Protein AF-A0A7S4B0Y3-F1 (afdb_monomer_lite)

Secondary structure (DSSP, 8-state):
---TTTTTTSTHHHHTT-HHHHHHHHTTSEEEEEESB--SSS----EEEEHHHHHHHHHTT--EEEEEEPPGGGGGG----GGGG----HHHHHHHHH----SS--SSTTTTSPPTTSPP----EEEE-SS--BPPPEE-SS-------SS--------HHHHTTTS-BSS--EEEEETTEEEESS-EEB-S-TTS--TTTTGGGTT--

Sequence (209 aa):
LILRGAATSMAASHAWNDAEYVNRSFGHMVVRVEPAREDRRARHDVLQMELSEFLWRSANGEELYVVSTVPHLMTADLQVPPFLLCGRSNKVEKRAGGARATSGSKTDELASAPPRWATPIDELGLWISQTPTSSQIHYDQTNILNCLLVGDKQWVFIDTRSEHDKLPWAEGRIRGVSANTPLYSGSDFVDLDPLAIDVTAHARLRGLK

Organism: Chrysotila carterae (NCBI:txid13221)

Radius of gyration: 20.64 Å; chains: 1; bounding box: 53×42×47 Å

pLDDT: mean 83.0, std 16.21, range [38.38, 97.88]

Foldseek 3Di:
DDDPPQWVPFQLLPQVVDPVSCCVQFQQPKFWKDFLEDDPVDDDDTDIDGNVVQSVVQVVPGRMKTKGFDPPSNCNRGDDRVVQQFDFDCVVVVVVVPDPDDPDDPPPVVVPDDPRGGHDDPTHIDIDHPDRGDDFAKDFPDDDDDDDRDDDDDDDDAQCLPQVVLAPWPVCQFPHADPSRTRGPGMTGGRDDPVDDPCVVSVSCPPRD

Structure (mmCIF, N/CA/C/O backbone):
data_AF-A0A7S4B0Y3-F1
#
_entry.id   AF-A0A7S4B0Y3-F1
#
loop_
_atom_site.group_PDB
_atom_site.id
_atom_site.type_symbol
_atom_site.label_atom_id
_atom_site.label_alt_id
_atom_site.label_comp_id
_atom_site.label_asym_id
_atom_site.label_entity_id
_atom_site.label_seq_id
_atom_site.pdbx_PDB_ins_code
_atom_site.Cartn_x
_atom_site.Cartn_y
_atom_site.Cartn_z
_atom_site.occupancy
_atom_site.B_iso_or_equiv
_atom_site.auth_seq_id
_atom_site.auth_comp_id
_atom_site.auth_asym_id
_atom_site.auth_atom_id
_atom_site.pdbx_PDB_model_num
ATOM 1 N N . LEU A 1 1 ? -1.116 -12.570 -9.251 1.00 87.31 1 LEU A N 1
ATOM 2 C CA . LEU A 1 1 ? -1.968 -13.623 -8.643 1.00 87.31 1 LEU A CA 1
ATOM 3 C C . LEU A 1 1 ? -2.917 -12.947 -7.663 1.00 87.31 1 LEU A C 1
ATOM 5 O O . LEU A 1 1 ? -2.460 -12.063 -6.957 1.00 87.31 1 LEU A O 1
ATOM 9 N N . ILE A 1 2 ? -4.195 -13.335 -7.622 1.00 92.25 2 ILE A N 1
ATOM 10 C CA . ILE A 1 2 ? -5.161 -12.847 -6.623 1.00 92.25 2 ILE A CA 1
ATOM 11 C C . ILE A 1 2 ? -5.714 -14.059 -5.877 1.00 92.25 2 ILE A C 1
ATOM 13 O O . ILE A 1 2 ? -6.234 -14.981 -6.504 1.00 92.25 2 ILE A O 1
ATOM 17 N N . LEU A 1 3 ? -5.603 -14.048 -4.549 1.00 92.25 3 LEU A N 1
ATOM 18 C CA . LEU A 1 3 ? -6.116 -15.102 -3.677 1.00 92.25 3 LEU A CA 1
ATOM 19 C C . LEU A 1 3 ? -7.427 -14.632 -3.045 1.00 92.25 3 LEU A C 1
ATOM 21 O O . LEU A 1 3 ? -7.431 -13.753 -2.187 1.00 92.25 3 LEU A O 1
ATOM 25 N N . ARG A 1 4 ? -8.553 -15.199 -3.483 1.00 92.12 4 ARG A N 1
ATOM 26 C CA . ARG A 1 4 ? -9.878 -14.853 -2.947 1.00 92.12 4 ARG A CA 1
ATOM 27 C C . ARG A 1 4 ? -10.164 -15.686 -1.698 1.00 92.12 4 ARG A C 1
ATOM 29 O O . ARG A 1 4 ? -9.924 -16.887 -1.704 1.00 92.12 4 ARG A O 1
ATOM 36 N N . GLY A 1 5 ? -10.664 -15.050 -0.639 1.00 90.56 5 GLY A N 1
ATOM 37 C CA . GLY A 1 5 ? -11.015 -15.729 0.615 1.00 90.56 5 GLY A CA 1
ATOM 38 C C . GLY A 1 5 ? -9.831 -16.086 1.526 1.00 90.56 5 GLY A C 1
ATOM 39 O O . GLY A 1 5 ? -10.031 -16.688 2.570 1.00 90.56 5 GLY A O 1
ATOM 40 N N . ALA A 1 6 ? -8.595 -15.718 1.176 1.00 90.81 6 ALA A N 1
ATOM 41 C CA . ALA A 1 6 ? -7.412 -16.129 1.943 1.00 90.81 6 ALA A CA 1
ATOM 42 C C . ALA A 1 6 ? -7.274 -15.445 3.318 1.00 90.81 6 ALA A C 1
ATOM 44 O O . ALA A 1 6 ? -6.570 -15.963 4.180 1.00 90.81 6 ALA A O 1
ATOM 45 N N . ALA A 1 7 ? -7.924 -14.295 3.518 1.00 91.62 7 ALA A N 1
ATOM 46 C CA . ALA A 1 7 ? -7.872 -13.527 4.764 1.00 91.62 7 ALA A CA 1
ATOM 47 C C . ALA A 1 7 ? -9.177 -13.578 5.576 1.00 91.62 7 ALA A C 1
ATOM 49 O O . ALA A 1 7 ? -9.235 -13.008 6.658 1.00 91.62 7 ALA A O 1
ATOM 50 N N . THR A 1 8 ? -10.219 -14.270 5.098 1.00 91.31 8 THR A N 1
ATOM 51 C CA . THR A 1 8 ? -11.556 -14.235 5.726 1.00 91.31 8 THR A CA 1
ATOM 52 C C . THR A 1 8 ? -11.615 -14.922 7.088 1.00 91.31 8 THR A C 1
ATOM 54 O O . THR A 1 8 ? -12.591 -14.752 7.812 1.00 91.31 8 THR A O 1
ATOM 57 N N . SER A 1 9 ? -10.604 -15.722 7.442 1.00 91.75 9 SER A N 1
ATOM 58 C CA . SER A 1 9 ? -10.468 -16.325 8.773 1.00 91.75 9 SER A CA 1
ATOM 59 C C . SER A 1 9 ? -9.830 -15.390 9.803 1.00 91.75 9 SER A C 1
ATOM 61 O O . SER A 1 9 ? -9.835 -15.719 10.988 1.00 91.75 9 SER A O 1
ATOM 63 N N . MET A 1 10 ? -9.256 -14.258 9.380 1.00 94.50 10 MET A N 1
ATOM 64 C CA . MET A 1 10 ? -8.629 -13.286 10.278 1.00 94.50 10 MET A CA 1
ATOM 65 C C . MET A 1 10 ? -9.707 -12.466 10.982 1.00 94.50 10 MET A C 1
ATOM 67 O O . MET A 1 10 ? -10.617 -11.960 10.319 1.00 94.50 10 MET A O 1
ATOM 71 N N . ALA A 1 11 ? -9.583 -12.269 12.298 1.00 95.56 11 ALA A N 1
ATOM 72 C CA . ALA A 1 11 ? -10.495 -11.398 13.043 1.00 95.56 11 ALA A CA 1
ATOM 73 C C . ALA A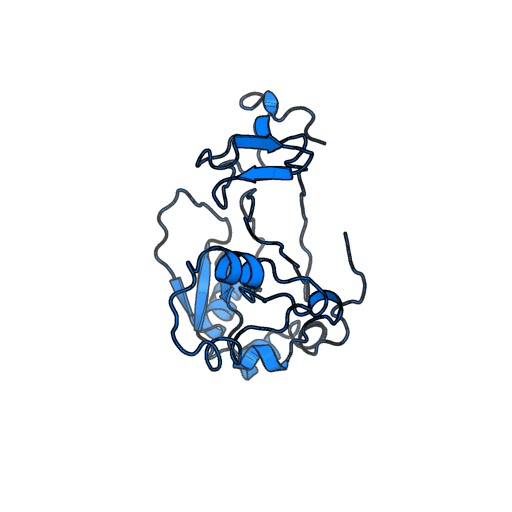 1 11 ? -10.481 -9.974 12.466 1.00 95.56 11 ALA A C 1
ATOM 75 O O . ALA A 1 11 ? -11.536 -9.359 12.308 1.00 95.56 11 ALA A O 1
ATOM 76 N N . ALA A 1 12 ? -9.306 -9.517 12.018 1.00 95.81 12 ALA A N 1
ATOM 77 C CA . ALA A 1 12 ? -9.122 -8.227 11.368 1.00 95.81 12 ALA A CA 1
ATOM 78 C C . ALA A 1 12 ? -10.022 -8.023 10.134 1.00 95.81 12 ALA A C 1
ATOM 80 O O . ALA A 1 12 ? -10.485 -6.913 9.898 1.00 95.81 12 ALA A O 1
ATOM 81 N N . SER A 1 13 ? -10.328 -9.085 9.373 1.00 93.94 13 SER A N 1
ATOM 82 C CA . SER A 1 13 ? -11.174 -8.986 8.169 1.00 93.94 13 SER A CA 1
ATOM 83 C C . SER A 1 13 ? -12.642 -8.649 8.460 1.00 93.94 13 SER A C 1
ATOM 85 O O . SER A 1 13 ? -13.361 -8.238 7.555 1.00 93.94 13 SER A O 1
ATOM 87 N N . HIS A 1 14 ? -13.074 -8.787 9.717 1.00 93.00 14 HIS A N 1
ATOM 88 C CA . HIS A 1 14 ? -14.442 -8.485 10.151 1.00 93.00 14 HIS A CA 1
ATOM 89 C C . HIS A 1 14 ? -14.480 -7.328 11.150 1.00 93.00 14 HIS A C 1
ATOM 91 O O . HIS A 1 14 ? -15.340 -6.459 11.052 1.00 93.00 14 HIS A O 1
ATOM 97 N N . ALA A 1 15 ? -13.544 -7.303 12.101 1.00 95.50 15 ALA A N 1
ATOM 98 C CA . ALA A 1 15 ? -13.560 -6.361 13.215 1.00 95.50 15 ALA A CA 1
ATOM 99 C C . ALA A 1 15 ? -12.971 -4.986 12.863 1.00 95.50 15 ALA A C 1
ATOM 101 O O . ALA A 1 15 ? -13.398 -3.982 13.423 1.00 95.50 15 ALA A O 1
ATOM 102 N N . TRP A 1 16 ? -12.015 -4.900 11.928 1.00 95.50 16 TRP A N 1
ATOM 103 C CA . TRP A 1 16 ? -11.322 -3.631 11.658 1.00 95.50 16 TRP A CA 1
ATOM 104 C C . TRP A 1 16 ? -12.119 -2.653 10.782 1.00 95.50 16 TRP A C 1
ATOM 106 O O . TRP A 1 16 ? -11.686 -1.521 10.592 1.00 95.50 16 TRP A O 1
ATOM 116 N N . ASN A 1 17 ? -13.290 -3.054 10.271 1.00 92.94 17 ASN A N 1
ATOM 117 C CA . ASN A 1 17 ? -14.224 -2.136 9.609 1.00 92.94 17 ASN A CA 1
ATOM 118 C C . ASN A 1 17 ? -15.017 -1.276 10.615 1.00 92.94 17 ASN A C 1
ATOM 120 O O . ASN A 1 17 ? -15.653 -0.298 10.231 1.00 92.94 17 ASN A O 1
ATOM 124 N N . ASP A 1 18 ? -14.990 -1.630 11.901 1.00 94.12 18 ASP A N 1
ATOM 125 C CA . ASP A 1 18 ? -15.596 -0.849 12.975 1.00 94.12 18 ASP A CA 1
ATOM 126 C C . ASP A 1 18 ? -14.554 0.109 13.576 1.00 94.12 18 ASP A C 1
ATOM 128 O O . ASP A 1 18 ? -13.659 -0.288 14.327 1.00 94.12 18 ASP A O 1
ATOM 132 N N . ALA A 1 19 ? -14.679 1.396 13.248 1.00 89.88 19 ALA A N 1
ATOM 133 C CA . ALA A 1 19 ? -13.784 2.434 13.750 1.00 89.88 19 ALA A CA 1
ATOM 134 C C . ALA A 1 19 ? -13.825 2.574 15.283 1.00 89.88 19 ALA A C 1
ATOM 136 O O . ALA A 1 19 ? -12.805 2.910 15.888 1.00 89.88 19 ALA A O 1
ATOM 137 N N . GLU A 1 20 ? -14.964 2.296 15.928 1.00 93.12 20 GLU A N 1
ATOM 138 C CA . GLU A 1 20 ? -15.078 2.331 17.387 1.00 93.12 20 GLU A CA 1
ATOM 139 C C . GLU A 1 20 ? -14.301 1.169 18.011 1.00 93.12 20 GLU A C 1
ATOM 141 O O . GLU A 1 20 ? -13.552 1.371 18.969 1.00 93.12 20 GLU A O 1
ATOM 146 N N . TYR A 1 21 ? -14.417 -0.033 17.437 1.00 95.69 21 TYR A N 1
ATOM 147 C CA . TYR A 1 21 ? -13.612 -1.185 17.842 1.00 95.69 21 TYR A CA 1
ATOM 148 C C . TYR A 1 21 ? -12.115 -0.902 17.697 1.00 95.69 21 TYR A C 1
ATOM 150 O O . TYR A 1 21 ? -11.367 -1.099 18.656 1.00 95.69 21 TYR A O 1
ATOM 158 N N . VAL A 1 22 ? -11.676 -0.412 16.533 1.00 95.69 22 VAL A N 1
ATOM 159 C CA . VAL A 1 22 ? -10.256 -0.120 16.278 1.00 95.69 22 VAL A CA 1
ATOM 160 C C . VAL A 1 22 ? -9.738 0.931 17.257 1.00 95.69 22 VAL A C 1
ATOM 162 O O . VAL A 1 22 ? -8.680 0.737 17.854 1.00 95.69 22 VAL A O 1
ATOM 165 N N . ASN A 1 23 ? -10.491 2.008 17.488 1.00 96.38 23 ASN A N 1
ATOM 166 C CA . ASN A 1 23 ? -10.086 3.053 18.423 1.00 96.38 23 ASN A CA 1
ATOM 167 C C . ASN A 1 23 ? -10.039 2.544 19.875 1.00 96.38 23 ASN A C 1
ATOM 169 O O . ASN A 1 23 ? -9.066 2.775 20.589 1.00 96.38 23 ASN A O 1
ATOM 173 N N . ARG A 1 24 ? -11.050 1.787 20.315 1.00 97.00 24 ARG A N 1
ATOM 174 C CA . ARG A 1 24 ? -11.105 1.233 21.677 1.00 97.00 24 ARG A CA 1
ATOM 175 C C . ARG A 1 24 ? -9.997 0.209 21.937 1.00 97.00 24 ARG A C 1
ATOM 177 O O . ARG A 1 24 ? -9.417 0.214 23.019 1.00 97.00 24 ARG A O 1
ATOM 184 N N . SER A 1 25 ? -9.714 -0.664 20.972 1.00 97.25 25 SER A N 1
ATOM 185 C CA . SER A 1 25 ? -8.737 -1.752 21.120 1.00 97.25 25 SER A CA 1
ATOM 186 C C . SER A 1 25 ? -7.299 -1.291 20.882 1.00 97.25 25 SER A C 1
ATOM 188 O O . SER A 1 25 ? -6.384 -1.740 21.571 1.00 97.25 25 SER A O 1
ATOM 190 N N . PHE A 1 26 ? -7.092 -0.391 19.917 1.00 97.88 26 PHE A N 1
ATOM 191 C CA . PHE A 1 26 ? -5.767 -0.065 19.381 1.00 97.88 26 PHE A CA 1
ATOM 192 C C . PHE A 1 26 ? -5.474 1.433 19.292 1.00 97.88 26 PHE A C 1
ATOM 194 O O . PHE A 1 26 ? -4.379 1.796 18.879 1.00 97.88 26 PHE A O 1
ATOM 201 N N . GLY A 1 27 ? -6.396 2.315 19.689 1.00 97.50 27 GLY A N 1
ATOM 202 C CA . GLY A 1 27 ? -6.226 3.767 19.562 1.00 97.50 27 GLY A CA 1
ATOM 203 C C . GLY A 1 27 ? -4.960 4.305 20.234 1.00 97.50 27 GLY A C 1
ATOM 204 O O . GLY A 1 27 ? -4.340 5.217 19.711 1.00 97.50 27 GLY A O 1
ATOM 205 N N . HIS A 1 28 ? -4.527 3.684 21.331 1.00 97.81 28 HIS A N 1
ATOM 206 C CA . HIS A 1 28 ? -3.307 4.037 22.066 1.00 97.81 28 HIS A CA 1
ATOM 207 C C . HIS A 1 28 ? -2.002 3.544 21.406 1.00 97.81 28 HIS A C 1
ATOM 209 O O . HIS A 1 28 ? -0.914 3.795 21.922 1.00 97.81 28 HIS A O 1
ATOM 215 N N . MET A 1 29 ? -2.075 2.797 20.298 1.00 97.81 29 MET A N 1
ATOM 216 C CA . MET A 1 29 ? -0.883 2.385 19.555 1.00 97.81 29 MET A CA 1
ATOM 217 C C . MET A 1 29 ? -0.292 3.580 18.822 1.00 97.81 29 MET A C 1
ATOM 219 O O . MET A 1 29 ? -1.008 4.301 18.132 1.00 97.81 29 MET A O 1
ATOM 223 N N . VAL A 1 30 ? 1.027 3.738 18.895 1.00 97.31 30 VAL A N 1
ATOM 224 C CA . VAL A 1 30 ? 1.740 4.721 18.077 1.00 97.31 30 VAL A CA 1
ATOM 225 C C . VAL A 1 30 ? 1.970 4.145 16.686 1.00 97.31 30 VAL A C 1
ATOM 227 O O . VAL A 1 30 ? 2.508 3.046 16.540 1.00 97.31 30 VAL A O 1
ATOM 230 N N . VAL A 1 31 ? 1.584 4.902 15.664 1.00 97.19 31 VAL A N 1
ATOM 231 C CA . VAL A 1 31 ? 1.736 4.540 14.254 1.00 97.19 31 VAL A CA 1
ATOM 232 C C . VAL A 1 31 ? 2.525 5.609 13.508 1.00 97.19 31 VAL A C 1
ATOM 234 O O . VAL A 1 31 ? 2.479 6.793 13.845 1.00 97.19 31 VAL A O 1
ATOM 237 N N . ARG A 1 32 ? 3.257 5.186 12.474 1.00 96.38 32 ARG A N 1
ATOM 238 C CA . ARG A 1 32 ? 3.876 6.106 11.510 1.00 96.38 32 ARG A CA 1
ATOM 239 C C . ARG A 1 32 ? 2.833 6.558 10.491 1.00 96.38 32 ARG A C 1
ATOM 241 O O . ARG A 1 32 ? 2.111 5.732 9.932 1.00 96.38 32 ARG A O 1
ATOM 248 N N . VAL A 1 33 ? 2.804 7.861 10.245 1.00 94.69 33 VAL A N 1
ATOM 249 C CA . VAL A 1 33 ? 1.860 8.539 9.359 1.00 94.69 33 VAL A CA 1
ATOM 250 C C . VAL A 1 33 ? 2.625 9.331 8.306 1.00 94.69 33 VAL A C 1
ATOM 252 O O . VAL A 1 33 ? 3.673 9.912 8.579 1.00 94.69 33 VAL A O 1
ATOM 255 N N . GLU A 1 34 ? 2.081 9.348 7.100 1.00 92.56 34 GLU A N 1
ATOM 256 C CA . GLU A 1 34 ? 2.576 10.092 5.948 1.00 92.56 34 GLU A CA 1
ATOM 257 C C . GLU A 1 34 ? 1.429 10.893 5.311 1.00 92.56 34 GLU A C 1
ATOM 259 O O . GLU A 1 34 ? 0.253 10.625 5.595 1.00 92.56 34 GLU A O 1
ATOM 264 N N . PRO A 1 35 ? 1.732 11.882 4.452 1.00 90.88 35 PRO A N 1
ATOM 265 C CA . PRO A 1 35 ? 0.721 12.503 3.602 1.00 90.88 35 PRO A CA 1
ATOM 266 C C . PRO A 1 35 ? -0.011 11.463 2.737 1.00 90.88 35 PRO A C 1
ATOM 268 O O . PRO A 1 35 ? 0.586 10.485 2.289 1.00 90.88 35 PRO A O 1
ATOM 271 N N . ALA A 1 36 ? -1.297 11.690 2.449 1.00 89.75 36 ALA A N 1
ATOM 272 C CA . ALA A 1 36 ? -2.113 10.776 1.636 1.00 89.75 36 ALA A CA 1
ATOM 273 C C . ALA A 1 36 ? -1.564 10.508 0.227 1.00 89.75 36 ALA A C 1
ATOM 275 O O . ALA A 1 36 ? -1.842 9.459 -0.364 1.00 89.75 36 ALA A O 1
ATOM 276 N N . ARG A 1 37 ? -0.806 11.460 -0.322 1.00 89.00 37 ARG A N 1
ATOM 277 C CA . ARG A 1 37 ? -0.120 11.327 -1.604 1.00 89.00 37 ARG A CA 1
ATOM 278 C C . ARG A 1 37 ? 1.365 11.159 -1.341 1.00 89.00 37 ARG A C 1
ATOM 280 O O . ARG A 1 37 ? 2.011 12.078 -0.847 1.00 89.00 37 ARG A O 1
ATOM 287 N N . GLU A 1 38 ? 1.876 9.977 -1.662 1.00 84.38 38 GLU A N 1
ATOM 288 C CA . GLU A 1 38 ? 3.293 9.669 -1.514 1.00 84.38 38 GLU A CA 1
ATOM 289 C C . GLU A 1 38 ? 4.125 10.529 -2.476 1.00 84.38 38 GLU A C 1
ATOM 291 O O . GLU A 1 38 ? 3.875 10.561 -3.681 1.00 84.38 38 GLU A O 1
ATOM 296 N N . ASP A 1 39 ? 5.142 11.195 -1.938 1.00 84.81 39 ASP A N 1
ATOM 297 C CA . ASP A 1 39 ? 6.174 11.892 -2.697 1.00 84.81 39 ASP A CA 1
ATOM 298 C C . ASP A 1 39 ? 7.531 11.550 -2.075 1.00 84.81 39 ASP A C 1
ATOM 300 O O . ASP A 1 39 ? 7.913 12.070 -1.026 1.00 84.81 39 ASP A O 1
ATOM 304 N N . ARG A 1 40 ? 8.274 10.640 -2.716 1.00 83.12 40 ARG A N 1
ATOM 305 C CA . ARG A 1 40 ? 9.588 10.195 -2.225 1.00 83.12 40 ARG A CA 1
ATOM 306 C C . ARG A 1 40 ? 10.707 11.214 -2.445 1.00 83.12 40 ARG A C 1
ATOM 308 O O . ARG A 1 40 ? 11.814 11.004 -1.946 1.00 83.12 40 ARG A O 1
ATOM 315 N N . ARG A 1 41 ? 10.473 12.295 -3.199 1.00 81.44 41 ARG A N 1
ATOM 316 C CA . ARG A 1 41 ? 11.441 13.395 -3.339 1.00 81.44 41 ARG A CA 1
ATOM 317 C C . ARG A 1 41 ? 11.244 14.458 -2.277 1.00 81.44 41 ARG A C 1
ATOM 319 O O . ARG A 1 41 ? 12.225 15.084 -1.861 1.00 81.44 41 ARG A O 1
ATOM 326 N N . ALA A 1 42 ? 10.006 14.673 -1.855 1.00 78.19 42 ALA A N 1
ATOM 327 C CA . ALA A 1 42 ? 9.712 15.580 -0.770 1.00 78.19 42 ALA A CA 1
ATOM 328 C C . ALA A 1 42 ? 10.319 15.052 0.537 1.00 78.19 42 ALA A C 1
ATOM 330 O O . ALA A 1 42 ? 10.158 13.899 0.939 1.00 78.19 42 ALA A O 1
ATOM 331 N N . ARG A 1 43 ? 11.073 15.920 1.216 1.00 67.50 43 ARG A N 1
ATOM 332 C CA . ARG A 1 43 ? 11.530 15.631 2.573 1.00 67.50 43 ARG A CA 1
ATOM 333 C C . ARG A 1 43 ? 10.353 15.847 3.504 1.00 67.50 43 ARG A C 1
ATOM 335 O O . ARG A 1 43 ? 10.003 16.988 3.792 1.00 67.50 43 ARG A O 1
ATOM 342 N N . HIS A 1 44 ? 9.770 14.752 3.958 1.00 68.62 44 HIS A N 1
ATOM 343 C CA . HIS A 1 44 ? 8.784 14.766 5.022 1.00 68.62 44 HIS A CA 1
ATOM 344 C C . HIS A 1 44 ? 9.447 14.318 6.318 1.00 68.62 44 HIS A C 1
ATOM 346 O O . HIS A 1 44 ? 10.163 13.314 6.345 1.00 68.62 44 HIS A O 1
ATOM 352 N N . ASP A 1 45 ? 9.219 15.071 7.390 1.00 75.12 45 ASP A N 1
ATOM 353 C CA . ASP A 1 45 ? 9.550 14.590 8.722 1.00 75.12 45 ASP A CA 1
ATOM 354 C C . ASP A 1 45 ? 8.699 13.352 9.019 1.00 75.12 45 ASP A C 1
ATOM 356 O O . ASP A 1 45 ? 7.522 13.286 8.654 1.00 75.12 45 ASP A O 1
ATOM 360 N N . VAL A 1 46 ? 9.302 12.353 9.665 1.00 76.06 46 VAL A N 1
ATOM 361 C CA . VAL A 1 46 ? 8.575 11.149 10.073 1.00 76.06 46 VAL A CA 1
ATOM 362 C C . VAL A 1 46 ? 7.556 11.555 11.129 1.00 76.06 46 VAL A C 1
ATOM 364 O O . VAL A 1 46 ? 7.917 11.835 12.272 1.00 76.06 46 VAL A O 1
ATOM 367 N N . LEU A 1 47 ? 6.282 11.575 10.747 1.00 89.56 47 LEU A N 1
ATOM 368 C CA . LEU A 1 47 ? 5.196 11.848 11.669 1.00 89.56 47 LEU A CA 1
ATOM 369 C C . LEU A 1 47 ? 4.811 10.549 12.379 1.00 89.56 47 LEU A C 1
ATOM 371 O O . LEU A 1 47 ? 4.558 9.519 11.752 1.00 89.56 47 LEU A O 1
ATOM 375 N N . GLN A 1 48 ? 4.785 10.596 13.705 1.00 95.12 48 GLN A N 1
ATOM 376 C CA . GLN A 1 48 ? 4.257 9.531 14.546 1.00 95.12 48 GLN A CA 1
ATOM 377 C C . GLN A 1 48 ? 3.180 10.119 15.442 1.00 95.12 48 GLN A C 1
ATOM 379 O O . GLN A 1 48 ? 3.346 11.219 15.967 1.00 95.12 48 GLN A O 1
ATOM 384 N N . MET A 1 49 ? 2.084 9.391 15.602 1.00 96.62 49 MET A N 1
ATOM 385 C CA . MET A 1 49 ? 0.982 9.773 16.480 1.00 96.62 49 MET A CA 1
ATOM 386 C C . MET A 1 49 ? 0.257 8.529 16.975 1.00 96.62 49 MET A C 1
ATOM 388 O O . MET A 1 49 ? 0.460 7.431 16.450 1.00 96.62 49 MET A O 1
ATOM 392 N N . GLU A 1 50 ? -0.592 8.699 17.981 1.00 97.88 50 GLU A N 1
ATOM 393 C CA . GLU A 1 50 ? -1.526 7.649 18.370 1.00 97.88 50 GLU A CA 1
ATOM 394 C C . GLU A 1 50 ? -2.518 7.360 17.237 1.00 97.88 50 GLU A C 1
ATOM 396 O O . GLU A 1 50 ? -2.959 8.260 16.519 1.00 97.88 50 GLU A O 1
ATOM 401 N N . LEU A 1 51 ? -2.908 6.095 17.085 1.00 97.44 51 LEU A N 1
ATOM 402 C CA . LEU A 1 51 ? -3.910 5.693 16.104 1.00 97.44 51 LEU A CA 1
ATOM 403 C C . LEU A 1 51 ? -5.246 6.414 16.348 1.00 97.44 51 LEU A C 1
ATOM 405 O O . LEU A 1 51 ? -5.939 6.755 15.394 1.00 97.44 51 LEU A O 1
ATOM 409 N N . SER A 1 52 ? -5.586 6.693 17.607 1.00 97.56 52 SER A N 1
ATOM 410 C CA . SER A 1 52 ? -6.757 7.479 18.006 1.00 97.56 52 SER A CA 1
ATOM 411 C C . SER A 1 52 ? -6.719 8.900 17.425 1.00 97.56 52 SER A C 1
ATOM 413 O O . SER A 1 52 ? -7.705 9.360 16.844 1.00 97.56 52 SER A O 1
ATOM 415 N N . GLU A 1 53 ? -5.566 9.569 17.516 1.00 97.31 53 GLU A N 1
ATOM 416 C CA . GLU A 1 53 ? -5.332 10.894 16.945 1.00 97.31 53 GLU A CA 1
ATOM 417 C C . GLU A 1 53 ? -5.435 10.841 15.421 1.00 97.31 53 GLU A C 1
ATOM 419 O O . GLU A 1 53 ? -6.157 11.643 14.830 1.00 97.31 53 GLU A O 1
ATOM 424 N N . PHE A 1 54 ? -4.787 9.862 14.784 1.00 96.38 54 PHE A N 1
ATOM 425 C CA . PHE A 1 54 ? -4.872 9.664 13.337 1.00 96.38 54 PHE A CA 1
ATOM 426 C C . PHE A 1 54 ? -6.325 9.510 12.861 1.00 96.38 54 PHE A C 1
ATOM 428 O O . PHE A 1 54 ? -6.733 10.167 11.899 1.00 96.38 54 PHE A O 1
ATOM 435 N N . LEU A 1 55 ? -7.108 8.657 13.533 1.00 95.50 55 LEU A N 1
ATOM 436 C CA . LEU A 1 55 ? -8.515 8.420 13.204 1.00 95.50 55 LEU A CA 1
ATOM 437 C C . LEU A 1 55 ? -9.340 9.699 13.372 1.00 95.50 55 LEU A C 1
ATOM 439 O O . LEU A 1 55 ? -10.169 10.008 12.521 1.00 95.50 55 LEU A O 1
ATOM 443 N N . TRP A 1 56 ? -9.101 10.463 14.440 1.00 95.50 56 TRP A N 1
ATOM 444 C CA . TRP A 1 56 ? -9.793 11.729 14.665 1.00 95.50 56 TRP A CA 1
ATOM 445 C C . TRP A 1 56 ? -9.435 12.773 13.599 1.00 95.50 56 TRP A C 1
ATOM 447 O O . TRP A 1 56 ? -10.334 13.372 13.012 1.00 95.50 56 TRP A O 1
ATOM 457 N N . ARG A 1 57 ? -8.149 12.971 13.291 1.00 95.25 57 ARG A N 1
ATOM 458 C CA . ARG A 1 57 ? -7.689 13.948 12.287 1.00 95.25 57 ARG A CA 1
ATOM 459 C C . ARG A 1 57 ? -8.204 13.617 10.890 1.00 95.25 57 ARG A C 1
ATOM 461 O O . ARG A 1 57 ? -8.738 14.488 10.204 1.00 95.25 57 ARG A O 1
ATOM 468 N N . SER A 1 58 ? -8.127 12.345 10.504 1.00 93.38 58 SER A N 1
ATOM 469 C CA . SER A 1 58 ? -8.622 11.876 9.205 1.00 93.38 58 SER A CA 1
ATOM 470 C C . SER A 1 58 ? -10.139 12.055 9.077 1.00 93.38 58 SER A C 1
ATOM 472 O O . SER A 1 58 ? -10.617 12.537 8.051 1.00 93.38 58 SER A O 1
ATOM 474 N N . ALA A 1 59 ? -10.900 11.776 10.143 1.00 92.94 59 ALA A N 1
ATOM 475 C CA . ALA A 1 59 ? -12.345 12.011 10.178 1.00 92.94 59 ALA A CA 1
ATOM 476 C C . ALA A 1 59 ? -12.718 13.503 10.091 1.00 92.94 59 ALA A C 1
ATOM 478 O O . ALA A 1 59 ? -13.823 13.837 9.666 1.00 92.94 59 ALA A O 1
ATOM 479 N N . ASN A 1 60 ? -11.799 14.401 10.463 1.00 94.38 60 ASN A N 1
ATOM 480 C CA . ASN A 1 60 ? -11.952 15.854 10.349 1.00 94.38 60 ASN A CA 1
ATOM 481 C C . ASN A 1 60 ? -11.360 16.429 9.047 1.00 94.38 60 ASN A C 1
ATOM 483 O O . ASN A 1 60 ? -11.216 17.644 8.918 1.00 94.38 60 ASN A O 1
ATOM 487 N N . GLY A 1 61 ? -11.072 15.575 8.060 1.00 92.69 61 GLY A N 1
ATOM 488 C CA . GLY A 1 61 ? -10.720 15.989 6.702 1.00 92.69 61 GLY A CA 1
ATOM 489 C C . GLY A 1 61 ? -9.225 16.140 6.438 1.00 92.69 61 GLY A C 1
ATOM 490 O O . GLY A 1 61 ? -8.856 16.620 5.368 1.00 92.69 61 GLY A O 1
ATOM 491 N N . GLU A 1 62 ? -8.356 15.732 7.364 1.00 94.31 62 GLU A N 1
ATOM 492 C CA . GLU A 1 62 ? -6.925 15.691 7.079 1.00 94.31 62 GLU A CA 1
ATOM 493 C C . GLU A 1 62 ? -6.568 14.526 6.141 1.00 94.31 62 GLU A C 1
ATOM 495 O O . GLU A 1 62 ? -6.948 13.371 6.349 1.00 94.31 62 GLU A O 1
ATOM 500 N N . GLU A 1 63 ? -5.801 14.829 5.093 1.00 93.25 63 GLU A N 1
ATOM 501 C CA . GLU A 1 63 ? -5.345 13.860 4.094 1.00 93.25 63 GLU A CA 1
ATOM 502 C C . GLU A 1 63 ? -4.106 13.099 4.598 1.00 93.25 63 GLU A C 1
ATOM 504 O O . GLU A 1 63 ? -2.965 13.388 4.224 1.00 93.25 63 GLU A O 1
ATOM 509 N N . LEU A 1 64 ? -4.341 12.117 5.471 1.00 93.06 64 LEU A N 1
ATOM 510 C CA . LEU A 1 64 ? -3.307 11.311 6.121 1.00 93.06 64 LEU A CA 1
ATOM 511 C C . LEU A 1 64 ? -3.363 9.836 5.702 1.00 93.06 64 LEU A C 1
ATOM 513 O O . LEU A 1 64 ? -4.416 9.276 5.378 1.00 93.06 64 LEU A O 1
ATOM 517 N N . TYR A 1 65 ? -2.208 9.182 5.771 1.00 93.94 65 TYR A N 1
ATOM 518 C CA . TYR A 1 65 ? -2.052 7.767 5.471 1.00 93.94 65 TYR A CA 1
ATOM 519 C C . TYR A 1 65 ? -1.145 7.099 6.498 1.00 93.94 65 TYR A C 1
ATOM 521 O O . TYR A 1 65 ? 0.010 7.481 6.668 1.00 93.94 65 TYR A O 1
ATOM 529 N N . VAL A 1 66 ? -1.656 6.087 7.199 1.00 95.88 66 VAL A N 1
ATOM 530 C CA . VAL A 1 66 ? -0.806 5.241 8.042 1.00 95.88 66 VAL A CA 1
ATOM 531 C C . VAL A 1 66 ? 0.051 4.373 7.133 1.00 95.88 66 VAL A C 1
ATOM 533 O O . VAL A 1 66 ? -0.481 3.640 6.301 1.00 95.88 66 VAL A O 1
ATOM 536 N N . VAL A 1 67 ? 1.367 4.434 7.331 1.00 94.50 67 VAL A N 1
ATOM 537 C CA . VAL A 1 67 ? 2.365 3.579 6.676 1.00 94.50 67 VAL A CA 1
ATOM 538 C C . VAL A 1 67 ? 3.336 3.110 7.755 1.00 94.50 67 VAL A C 1
ATOM 540 O O . VAL A 1 67 ? 4.400 3.694 7.991 1.00 94.50 67 VAL A O 1
ATOM 543 N N . SER A 1 68 ? 2.934 2.068 8.477 1.00 95.88 68 SER A N 1
ATOM 544 C CA . SER A 1 68 ? 3.633 1.594 9.674 1.00 95.88 68 SER A CA 1
ATOM 545 C C . SER A 1 68 ? 3.855 0.087 9.630 1.00 95.88 68 SER A C 1
ATOM 547 O O . SER A 1 68 ? 3.264 -0.603 8.809 1.00 95.88 68 SER A O 1
ATOM 549 N N . THR A 1 69 ? 4.693 -0.445 10.511 1.00 96.06 69 THR A N 1
ATOM 550 C CA . THR A 1 69 ? 4.677 -1.881 10.798 1.00 96.06 69 THR A CA 1
ATOM 551 C C . THR A 1 69 ? 3.471 -2.190 11.678 1.00 96.06 69 THR A C 1
ATOM 553 O O . THR A 1 69 ? 3.030 -1.338 12.449 1.00 96.06 69 THR A O 1
ATOM 556 N N . VAL A 1 70 ? 2.908 -3.395 11.578 1.00 96.00 70 VAL A N 1
ATOM 557 C CA . VAL A 1 70 ? 1.790 -3.795 12.442 1.00 96.00 70 VAL A CA 1
ATOM 558 C C . VAL A 1 70 ? 2.259 -3.809 13.906 1.00 96.00 70 VAL A C 1
ATOM 560 O O . VAL A 1 70 ? 3.163 -4.584 14.241 1.00 96.00 70 VAL A O 1
ATOM 563 N N . PRO A 1 71 ? 1.643 -3.012 14.803 1.00 95.75 71 PRO A N 1
ATOM 564 C CA . PRO A 1 71 ? 1.940 -3.060 16.229 1.00 95.75 71 PRO A CA 1
ATOM 565 C C . PRO A 1 71 ? 1.690 -4.453 16.808 1.00 95.75 71 PRO A C 1
ATOM 567 O O . PRO A 1 71 ? 0.727 -5.126 16.442 1.00 95.75 71 PRO A O 1
ATOM 570 N N . HIS A 1 72 ? 2.520 -4.876 17.765 1.00 93.62 72 HIS A N 1
ATOM 571 C CA . HIS A 1 72 ? 2.475 -6.238 18.308 1.00 93.62 72 HIS A CA 1
ATOM 572 C C . HIS A 1 72 ? 1.071 -6.667 18.772 1.00 93.62 72 HIS A C 1
ATOM 574 O O . HIS A 1 72 ? 0.633 -7.763 18.438 1.00 93.62 72 HIS A O 1
ATOM 580 N N . LEU A 1 73 ? 0.327 -5.799 19.465 1.00 94.62 73 LEU A N 1
ATOM 581 C CA . LEU A 1 73 ? -1.022 -6.125 19.949 1.00 94.62 73 LEU A CA 1
ATOM 582 C C . LEU A 1 73 ? -2.048 -6.315 18.822 1.00 94.62 73 LEU A C 1
ATOM 584 O O . LEU A 1 73 ? -2.965 -7.115 18.971 1.00 94.62 73 LEU A O 1
ATOM 588 N N . MET A 1 74 ? -1.864 -5.661 17.674 1.00 96.50 74 MET A N 1
ATOM 589 C CA . MET A 1 74 ? -2.728 -5.850 16.504 1.00 96.50 74 MET A CA 1
ATOM 590 C C . MET A 1 74 ? -2.464 -7.186 15.797 1.00 96.50 74 MET A C 1
ATOM 592 O O . MET A 1 74 ? -3.330 -7.684 15.081 1.00 96.50 74 MET A O 1
ATOM 596 N N . THR A 1 75 ? -1.299 -7.813 16.013 1.00 94.75 75 THR A N 1
ATOM 597 C CA . THR A 1 75 ? -0.990 -9.118 15.398 1.00 94.75 75 THR A CA 1
ATOM 598 C C . THR A 1 75 ? -1.902 -10.242 15.880 1.00 94.75 75 THR A C 1
ATOM 600 O O . THR A 1 75 ? -2.060 -11.224 15.161 1.00 94.75 75 THR A O 1
ATOM 603 N N . ALA A 1 76 ? -2.551 -10.086 17.039 1.00 94.75 76 ALA A N 1
ATOM 604 C CA . ALA A 1 76 ? -3.501 -11.062 17.567 1.00 94.75 76 ALA A CA 1
ATOM 605 C C . ALA A 1 76 ? -4.717 -11.278 16.645 1.00 94.75 76 ALA A C 1
ATOM 607 O O . ALA A 1 76 ? -5.285 -12.369 16.625 1.00 94.75 76 ALA A O 1
ATOM 608 N N . ASP A 1 77 ? -5.073 -10.271 15.842 1.00 96.38 77 ASP A N 1
ATOM 609 C CA . ASP A 1 77 ? -6.197 -10.340 14.905 1.00 96.38 77 ASP A CA 1
ATOM 610 C C . ASP A 1 77 ? -5.804 -10.874 13.520 1.00 96.38 77 ASP A C 1
ATOM 612 O O . ASP A 1 77 ? -6.665 -11.065 12.651 1.00 96.38 77 ASP A O 1
ATOM 616 N N . LEU A 1 78 ? -4.507 -11.115 13.303 1.00 94.44 78 LEU A N 1
ATOM 617 C CA . LEU A 1 78 ? -3.930 -11.517 12.028 1.00 94.44 78 LEU A CA 1
ATOM 618 C C . LEU A 1 78 ? -3.505 -12.984 12.054 1.00 94.44 78 LEU A C 1
ATOM 620 O O . LEU A 1 78 ? -3.106 -13.544 13.071 1.00 94.44 78 LEU A O 1
ATOM 624 N N . GLN A 1 79 ? -3.553 -13.614 10.885 1.00 91.00 79 GLN A N 1
ATOM 625 C CA . GLN A 1 79 ? -3.028 -14.960 10.680 1.00 91.00 79 GLN A CA 1
ATOM 626 C C . GLN A 1 79 ? -2.041 -14.911 9.527 1.00 91.00 79 GLN A C 1
ATOM 628 O O . GLN A 1 79 ? -2.299 -14.269 8.514 1.00 91.00 79 GLN A O 1
ATOM 633 N N . VAL A 1 80 ? -0.914 -15.608 9.650 1.00 87.00 80 VAL A N 1
ATOM 634 C CA . VAL A 1 80 ? -0.020 -15.807 8.507 1.00 87.00 80 VAL A CA 1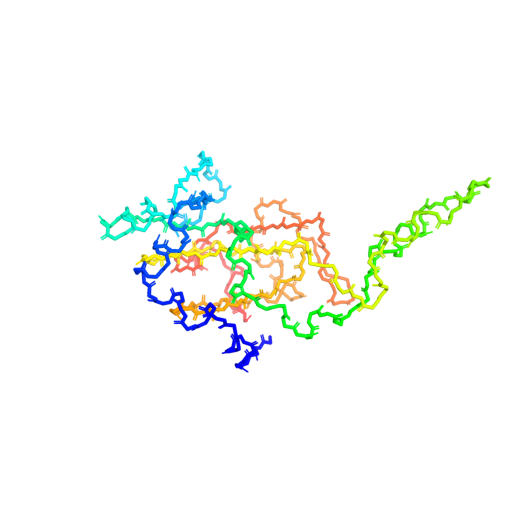
ATOM 635 C C . VAL A 1 80 ? -0.665 -16.858 7.603 1.00 87.00 80 VAL A C 1
ATOM 637 O O . VAL A 1 80 ? -0.847 -17.993 8.053 1.00 87.00 80 VAL A O 1
ATOM 640 N N . PRO A 1 81 ? -1.019 -16.535 6.345 1.00 85.56 81 PRO A N 1
ATOM 641 C CA . PRO A 1 81 ? -1.612 -17.521 5.458 1.00 85.56 81 PRO A CA 1
ATOM 642 C C . PRO A 1 81 ? -0.681 -18.734 5.282 1.00 85.56 81 PRO A C 1
ATOM 644 O O . PRO A 1 81 ? 0.507 -18.540 5.010 1.00 85.56 81 PRO A O 1
ATOM 647 N N . PRO A 1 82 ? -1.181 -19.982 5.381 1.00 83.12 82 PRO A N 1
ATOM 648 C CA . PRO A 1 82 ? -0.327 -21.173 5.408 1.00 83.12 82 PRO A CA 1
ATOM 649 C C . PRO A 1 82 ? 0.623 -21.312 4.215 1.00 83.12 82 PRO A C 1
ATOM 651 O O . PRO A 1 82 ? 1.722 -21.833 4.361 1.00 83.12 82 PRO A O 1
ATOM 654 N N . PHE A 1 83 ? 0.243 -20.807 3.038 1.00 80.94 83 PHE A N 1
ATOM 655 C CA . PHE A 1 83 ? 1.097 -20.851 1.849 1.00 80.94 83 PHE A CA 1
ATOM 656 C C . PHE A 1 83 ? 2.366 -19.993 1.978 1.00 80.94 83 PHE A C 1
ATOM 658 O O . PHE A 1 83 ? 3.348 -20.287 1.305 1.00 80.94 83 PHE A O 1
ATOM 665 N N . LEU A 1 84 ? 2.381 -18.968 2.841 1.00 80.75 84 LEU A N 1
ATOM 666 C CA . LEU A 1 84 ? 3.597 -18.201 3.130 1.00 80.75 84 LEU A CA 1
ATOM 667 C C . LEU A 1 84 ? 4.592 -19.007 3.966 1.00 80.75 84 LEU A C 1
ATOM 669 O O . LEU A 1 84 ? 5.791 -18.755 3.899 1.00 80.75 84 LEU A O 1
ATOM 673 N N . LEU A 1 85 ? 4.119 -20.001 4.719 1.00 76.69 85 LEU A N 1
ATOM 674 C CA . LEU A 1 85 ? 4.978 -20.872 5.520 1.00 76.69 85 LEU A CA 1
ATOM 675 C C . LEU A 1 85 ? 5.752 -21.879 4.659 1.00 76.69 85 LEU A C 1
ATOM 677 O O . LEU A 1 85 ? 6.663 -22.530 5.161 1.00 76.69 85 LEU A O 1
ATOM 681 N N . CYS A 1 86 ? 5.415 -21.999 3.373 1.00 70.50 86 CYS A N 1
ATOM 682 C CA . CYS A 1 86 ? 6.102 -22.859 2.423 1.00 70.50 86 CYS A CA 1
ATOM 683 C C . CYS A 1 86 ? 7.081 -22.040 1.571 1.00 70.50 86 CYS A C 1
ATOM 685 O O . CYS A 1 86 ? 6.673 -21.142 0.839 1.00 70.50 86 CYS A O 1
ATOM 687 N N . GLY A 1 87 ? 8.370 -22.378 1.604 1.00 66.06 87 GLY A N 1
ATOM 688 C CA . GLY A 1 87 ? 9.352 -21.782 0.698 1.00 66.06 87 GLY A CA 1
ATOM 689 C C . GLY A 1 87 ? 10.794 -22.043 1.112 1.00 66.06 87 GLY A C 1
ATOM 690 O O . GLY A 1 87 ? 11.099 -22.274 2.278 1.00 66.06 87 GLY A O 1
ATOM 691 N N . ARG A 1 88 ? 11.719 -22.030 0.147 1.00 62.22 88 ARG A N 1
ATOM 692 C CA . ARG A 1 88 ? 13.146 -22.223 0.437 1.00 62.22 88 ARG A CA 1
ATOM 693 C C . ARG A 1 88 ? 13.789 -20.891 0.815 1.00 62.22 88 ARG A C 1
ATOM 695 O O . ARG A 1 88 ? 13.844 -19.972 0.001 1.00 62.22 88 ARG A O 1
ATOM 702 N N . SER A 1 89 ? 14.332 -20.795 2.027 1.00 58.53 89 SER A N 1
ATOM 703 C CA . SER A 1 89 ? 15.117 -19.624 2.433 1.00 58.53 89 SER A CA 1
ATOM 704 C C . SER A 1 89 ? 16.508 -19.641 1.786 1.00 58.53 89 SER A C 1
ATOM 706 O O . SER A 1 89 ? 17.431 -20.306 2.262 1.00 58.53 89 SER A O 1
ATOM 708 N N . ASN A 1 90 ? 16.697 -18.857 0.721 1.00 55.47 90 ASN A N 1
ATOM 709 C CA . ASN A 1 90 ? 18.011 -18.674 0.082 1.00 55.47 90 ASN A CA 1
ATOM 710 C C . ASN A 1 90 ? 18.991 -17.870 0.968 1.00 55.47 90 ASN A C 1
ATOM 712 O O . ASN A 1 90 ? 20.204 -17.894 0.740 1.00 55.47 90 ASN A O 1
ATOM 716 N N . LYS A 1 91 ? 18.496 -17.171 2.008 1.00 52.62 91 LYS A N 1
ATOM 717 C CA . LYS A 1 91 ? 19.338 -16.457 2.990 1.00 52.62 91 LYS A CA 1
ATOM 718 C C . LYS A 1 91 ? 20.205 -17.433 3.805 1.00 52.62 91 LYS A C 1
ATOM 720 O O . LYS A 1 91 ? 21.350 -17.103 4.117 1.00 52.62 91 LYS A O 1
ATOM 725 N N . VAL A 1 92 ? 19.717 -18.652 4.074 1.00 49.28 92 VAL A N 1
ATOM 726 C CA . VAL A 1 92 ? 20.504 -19.718 4.733 1.00 49.28 92 VAL A CA 1
ATOM 727 C C . VAL A 1 92 ? 21.666 -20.174 3.841 1.00 49.28 92 VAL A C 1
ATOM 729 O O . VAL A 1 92 ? 22.759 -20.453 4.327 1.00 49.28 92 VAL A O 1
ATOM 732 N N . GLU A 1 93 ? 21.466 -20.192 2.524 1.00 46.69 93 GLU A N 1
ATOM 733 C CA . GLU A 1 93 ? 22.466 -20.655 1.557 1.00 46.69 93 GLU A CA 1
ATOM 734 C C . GLU A 1 93 ? 23.622 -19.656 1.392 1.00 46.69 93 GLU A C 1
ATOM 736 O O . GLU A 1 93 ? 24.786 -20.055 1.378 1.00 46.69 93 GLU A O 1
ATOM 741 N N . LYS A 1 94 ? 23.333 -18.346 1.389 1.00 46.88 94 LYS A N 1
ATOM 742 C CA . LYS A 1 94 ? 24.371 -17.298 1.352 1.00 46.88 94 LYS A CA 1
ATOM 743 C C . LYS A 1 94 ? 25.213 -17.234 2.633 1.00 46.88 94 LYS A C 1
ATOM 745 O O . LYS A 1 94 ? 26.416 -17.002 2.541 1.00 46.88 94 LYS A O 1
ATOM 750 N N . ARG A 1 95 ? 24.627 -17.491 3.812 1.00 48.28 95 ARG A N 1
ATOM 751 C CA . ARG A 1 95 ? 25.398 -17.631 5.066 1.00 48.28 95 ARG A CA 1
ATOM 752 C C . ARG A 1 95 ? 26.257 -18.901 5.076 1.00 48.28 95 ARG A C 1
ATOM 754 O O . ARG A 1 95 ? 27.384 -18.867 5.558 1.00 48.28 95 ARG A O 1
ATOM 761 N N . ALA A 1 96 ? 25.770 -19.997 4.490 1.00 47.53 96 ALA A N 1
ATOM 762 C CA . ALA A 1 96 ? 26.524 -21.247 4.391 1.00 47.53 96 ALA A CA 1
ATOM 763 C C . ALA A 1 96 ? 27.669 -21.198 3.356 1.00 47.53 96 ALA A C 1
ATOM 765 O O . ALA A 1 96 ? 28.692 -21.847 3.562 1.00 47.53 96 ALA A O 1
ATOM 766 N N . GLY A 1 97 ? 27.523 -20.426 2.272 1.00 42.25 97 GLY A N 1
ATOM 767 C CA . GLY A 1 97 ? 28.505 -20.334 1.181 1.00 42.25 97 GLY A CA 1
ATOM 768 C C . GLY A 1 97 ? 29.621 -19.295 1.363 1.00 42.25 97 GLY A C 1
ATOM 769 O O . GLY A 1 97 ? 30.586 -19.318 0.606 1.00 42.25 97 GLY A O 1
ATOM 770 N N . GLY A 1 98 ? 29.512 -18.390 2.345 1.00 40.41 98 GLY A N 1
ATOM 771 C CA . GLY A 1 98 ? 30.514 -17.345 2.616 1.00 40.41 98 GLY A CA 1
ATOM 772 C C . GLY A 1 98 ? 31.519 -17.676 3.726 1.00 40.41 98 GLY A C 1
ATOM 773 O O . GLY A 1 98 ? 32.545 -17.009 3.854 1.00 40.41 98 GLY A O 1
ATOM 774 N N . ALA A 1 99 ? 31.261 -18.708 4.532 1.00 41.97 99 ALA A N 1
ATOM 775 C CA . ALA A 1 99 ? 32.158 -19.099 5.611 1.00 41.97 99 ALA A CA 1
ATOM 776 C C . ALA A 1 99 ? 33.262 -20.019 5.074 1.00 41.97 99 ALA A C 1
ATOM 778 O O . ALA A 1 99 ? 33.081 -21.235 4.988 1.00 41.97 99 ALA A O 1
ATOM 779 N N . ARG A 1 100 ? 34.434 -19.445 4.772 1.00 39.75 100 ARG A N 1
ATOM 780 C CA . ARG A 1 100 ? 35.698 -20.197 4.747 1.00 39.75 100 ARG A CA 1
ATOM 781 C C . ARG A 1 100 ? 35.736 -21.025 6.034 1.00 39.75 100 ARG A C 1
ATOM 783 O O . ARG A 1 100 ? 35.583 -20.464 7.115 1.00 39.75 100 ARG A O 1
ATOM 790 N N . ALA A 1 101 ? 35.829 -22.347 5.910 1.00 40.44 101 ALA A N 1
ATOM 791 C CA . ALA A 1 101 ? 35.793 -23.260 7.043 1.00 40.44 101 ALA A CA 1
ATOM 792 C C . ALA A 1 101 ? 36.977 -22.982 7.982 1.00 40.44 101 ALA A C 1
ATOM 794 O O . ALA A 1 101 ? 38.073 -23.495 7.782 1.00 40.44 101 ALA A O 1
ATOM 795 N N . THR A 1 102 ? 36.765 -22.142 8.991 1.00 39.12 102 THR A N 1
ATOM 796 C CA . THR A 1 102 ? 37.605 -22.091 10.180 1.00 39.12 102 THR A CA 1
ATOM 797 C C . THR A 1 102 ? 37.070 -23.131 11.157 1.00 39.12 102 THR A C 1
ATOM 799 O O . THR A 1 102 ? 35.862 -23.270 11.360 1.00 39.12 102 THR A O 1
ATOM 802 N N . SER A 1 103 ? 37.986 -23.931 11.690 1.00 42.19 103 SER A N 1
ATOM 803 C CA . SER A 1 103 ? 37.767 -25.078 12.569 1.00 42.19 103 SER A CA 1
ATOM 804 C C . SER A 1 103 ? 37.310 -24.658 13.974 1.00 42.19 103 SER A C 1
ATOM 806 O O . SER A 1 103 ? 38.010 -24.888 14.957 1.00 42.19 103 SER A O 1
ATOM 808 N N . GLY A 1 104 ? 36.154 -24.004 14.069 1.00 39.94 104 GLY A N 1
ATOM 809 C CA . GLY A 1 104 ? 35.480 -23.664 15.320 1.00 39.94 104 GLY A CA 1
ATOM 810 C C . GLY A 1 104 ? 34.085 -24.282 15.346 1.00 39.94 104 GLY A C 1
ATOM 811 O O . GLY A 1 104 ? 33.395 -24.280 14.330 1.00 39.94 104 GLY A O 1
ATOM 812 N N . SER A 1 105 ? 33.702 -24.851 16.489 1.00 40.53 105 SER A N 1
ATOM 813 C CA . SER A 1 105 ? 32.436 -25.557 16.731 1.00 40.53 105 SER A CA 1
ATOM 814 C C . SER A 1 105 ? 31.208 -24.806 16.180 1.00 40.53 105 SER A C 1
ATOM 816 O O . SER A 1 105 ? 30.752 -23.830 16.767 1.00 40.53 105 SER A O 1
ATOM 818 N N . LYS A 1 106 ? 30.669 -25.264 15.041 1.00 42.00 106 LYS A N 1
ATOM 819 C CA . LYS A 1 106 ? 29.473 -24.724 14.358 1.00 42.00 106 LYS A CA 1
ATOM 820 C C . LYS A 1 106 ? 28.166 -25.387 14.828 1.00 42.00 106 LYS A C 1
ATOM 822 O O . LYS A 1 106 ? 27.285 -25.647 14.011 1.00 42.00 106 LYS A O 1
ATOM 827 N N . THR A 1 107 ? 28.033 -25.735 16.104 1.00 40.47 107 THR A N 1
ATOM 828 C CA . THR A 1 107 ? 26.814 -26.413 16.590 1.00 40.47 107 THR A CA 1
ATOM 829 C C . THR A 1 107 ? 25.737 -25.452 17.084 1.00 40.47 107 THR A C 1
ATOM 831 O O . THR A 1 107 ? 24.562 -25.786 16.976 1.00 40.47 107 THR A O 1
ATOM 834 N N . ASP A 1 108 ? 26.097 -24.236 17.507 1.00 38.38 108 ASP A N 1
ATOM 835 C CA . ASP A 1 108 ? 25.133 -23.345 18.176 1.00 38.38 108 ASP A CA 1
ATOM 836 C C . ASP A 1 108 ? 24.518 -22.284 17.246 1.00 38.38 108 ASP A C 1
ATOM 838 O O . ASP A 1 108 ? 23.394 -21.837 17.462 1.00 38.38 108 ASP A O 1
ATOM 842 N N . GLU A 1 109 ? 25.185 -21.926 16.143 1.00 43.88 109 GLU A N 1
ATOM 843 C CA . GLU A 1 109 ? 24.687 -20.906 15.198 1.00 43.88 109 GLU A CA 1
ATOM 844 C C . GLU A 1 109 ? 23.682 -21.462 14.165 1.00 43.88 109 GLU A C 1
ATOM 846 O O . GLU A 1 109 ? 23.023 -20.712 13.446 1.00 43.88 109 GLU A O 1
ATOM 851 N N . LEU A 1 110 ? 23.538 -22.791 14.093 1.00 46.03 110 LEU A N 1
ATOM 852 C CA . LEU A 1 110 ? 22.557 -23.465 13.234 1.00 46.03 110 LEU A CA 1
ATOM 853 C C . LEU A 1 110 ? 21.193 -23.641 13.928 1.00 46.03 110 LEU A C 1
ATOM 855 O O . LEU A 1 110 ? 20.193 -23.858 13.248 1.00 46.03 110 LEU A O 1
ATOM 859 N N . ALA A 1 111 ? 21.138 -23.516 15.258 1.00 46.41 111 ALA A N 1
ATOM 860 C CA . ALA A 1 111 ? 19.921 -23.705 16.050 1.00 46.41 111 ALA A CA 1
ATOM 861 C C . ALA A 1 111 ? 18.945 -22.512 15.983 1.00 46.41 111 ALA A C 1
ATOM 863 O O . ALA A 1 111 ? 17.764 -22.669 16.280 1.00 46.41 111 ALA A O 1
ATOM 864 N N . SER A 1 112 ? 19.417 -21.331 15.570 1.00 52.47 112 SER A N 1
ATOM 865 C CA . SER A 1 112 ? 18.622 -20.098 15.438 1.00 52.47 112 SER A CA 1
ATOM 866 C C . SER A 1 112 ? 18.294 -19.728 13.986 1.00 52.47 112 SER A C 1
ATOM 868 O O . SER A 1 112 ? 17.618 -18.729 13.731 1.00 52.47 112 SER A O 1
ATOM 870 N N . ALA A 1 113 ? 18.759 -20.518 13.013 1.00 55.44 113 ALA A N 1
ATOM 871 C CA . ALA A 1 113 ? 18.403 -20.319 11.617 1.00 55.44 113 ALA A CA 1
ATOM 872 C C . ALA A 1 113 ? 16.972 -20.832 11.374 1.00 55.44 113 ALA A C 1
ATOM 874 O O . ALA A 1 113 ? 16.670 -21.968 11.750 1.00 55.44 113 ALA A O 1
ATOM 875 N N . PRO A 1 114 ? 16.089 -20.047 10.725 1.00 57.62 114 PRO A N 1
ATOM 876 C CA . PRO A 1 114 ? 14.764 -20.534 10.376 1.00 57.62 114 PRO A CA 1
ATOM 877 C C . PRO A 1 114 ? 14.901 -21.805 9.527 1.00 57.62 114 PRO A C 1
ATOM 879 O O . PRO A 1 114 ? 15.822 -21.897 8.701 1.00 57.62 114 PRO A O 1
ATOM 882 N N . PRO A 1 115 ? 14.022 -22.801 9.728 1.00 60.41 115 PRO A N 1
ATOM 883 C CA . PRO A 1 115 ? 14.110 -24.049 8.997 1.00 60.41 115 PRO A CA 1
ATOM 884 C C . PRO A 1 115 ? 14.113 -23.787 7.490 1.00 60.41 115 PRO A C 1
ATOM 886 O O . PRO A 1 115 ? 13.441 -22.887 6.995 1.00 60.41 115 PRO A O 1
ATOM 889 N N . ARG A 1 116 ? 14.860 -24.602 6.734 1.00 61.22 116 ARG A N 1
ATOM 890 C CA . ARG A 1 116 ? 15.050 -24.423 5.280 1.00 61.22 116 ARG A CA 1
ATOM 891 C C . ARG A 1 116 ? 13.752 -24.379 4.467 1.00 61.22 116 ARG A C 1
ATOM 893 O O . ARG A 1 116 ? 13.798 -23.938 3.323 1.00 61.22 116 ARG A O 1
ATOM 900 N N . TRP A 1 117 ? 12.654 -24.872 5.035 1.00 62.91 117 TRP A N 1
ATOM 901 C CA . TRP A 1 117 ? 11.323 -24.925 4.436 1.00 62.91 117 TRP A CA 1
ATOM 902 C C . TRP A 1 117 ? 10.436 -23.716 4.765 1.00 62.91 117 TRP A C 1
ATOM 904 O O . TRP A 1 117 ? 9.376 -23.591 4.153 1.00 62.91 117 TRP A O 1
ATOM 914 N N . ALA A 1 118 ? 10.845 -22.860 5.708 1.00 64.38 118 ALA A N 1
ATOM 915 C CA . ALA A 1 118 ? 10.093 -21.680 6.107 1.00 64.38 118 ALA A CA 1
ATOM 916 C C . ALA A 1 118 ? 10.590 -20.436 5.364 1.00 64.38 118 ALA A C 1
ATOM 918 O O . ALA A 1 118 ? 11.786 -20.117 5.357 1.00 64.38 118 ALA A O 1
ATOM 919 N N . THR A 1 119 ? 9.651 -19.698 4.777 1.00 69.88 119 THR A N 1
ATOM 920 C CA . THR A 1 119 ? 9.918 -18.375 4.210 1.00 69.88 119 THR A CA 1
ATOM 921 C C . THR A 1 119 ? 10.080 -17.367 5.352 1.00 69.88 119 THR A C 1
ATOM 923 O O . THR A 1 119 ? 9.162 -17.232 6.162 1.00 69.88 119 THR A O 1
ATOM 926 N N . PRO A 1 120 ? 11.215 -16.649 5.459 1.00 73.25 120 PRO A N 1
ATOM 927 C CA . PRO A 1 120 ? 11.338 -15.575 6.435 1.00 73.25 120 PRO A CA 1
ATOM 928 C C . PRO A 1 120 ? 10.404 -14.424 6.045 1.00 73.25 120 PRO A C 1
ATOM 930 O O . PRO A 1 120 ? 10.455 -13.941 4.914 1.00 73.25 120 PRO A O 1
ATOM 933 N N . ILE A 1 121 ? 9.560 -13.996 6.982 1.00 80.94 121 ILE A N 1
ATOM 934 C CA . ILE A 1 121 ? 8.790 -12.758 6.861 1.00 80.94 121 ILE A CA 1
ATOM 935 C C . ILE A 1 121 ? 9.708 -11.635 7.335 1.00 80.94 121 ILE A C 1
ATOM 937 O O . ILE A 1 121 ? 10.088 -11.609 8.504 1.00 80.94 121 ILE A O 1
ATOM 941 N N . ASP A 1 122 ? 10.109 -10.760 6.413 1.00 82.62 122 ASP A N 1
ATOM 942 C CA . ASP A 1 122 ? 11.026 -9.657 6.719 1.00 82.62 122 ASP A CA 1
ATOM 943 C C . ASP A 1 122 ? 10.295 -8.506 7.437 1.00 82.62 122 ASP A C 1
ATOM 945 O O . ASP A 1 122 ? 10.824 -7.948 8.394 1.00 82.62 122 ASP A O 1
ATOM 949 N N . GLU A 1 123 ? 9.069 -8.187 7.014 1.00 88.31 123 GLU A N 1
ATOM 950 C CA . GLU A 1 123 ? 8.256 -7.104 7.573 1.00 88.31 123 GLU A CA 1
ATOM 951 C C . GLU A 1 123 ? 6.760 -7.422 7.437 1.00 88.31 123 GLU A C 1
ATOM 953 O O . GLU A 1 123 ? 6.333 -8.051 6.466 1.00 88.31 123 GLU A O 1
ATOM 958 N N . LEU A 1 124 ? 5.962 -6.976 8.412 1.00 92.31 124 LEU A N 1
ATOM 959 C CA . LEU A 1 124 ? 4.502 -6.991 8.355 1.00 92.31 124 LEU A CA 1
ATOM 960 C C . LEU A 1 124 ? 4.003 -5.542 8.386 1.00 92.31 124 LEU A C 1
ATOM 962 O O . LEU A 1 124 ? 3.989 -4.916 9.446 1.00 92.31 124 LEU A O 1
ATOM 966 N N . GLY A 1 125 ? 3.644 -5.013 7.218 1.00 95.12 125 GLY A N 1
ATOM 967 C CA . GLY A 1 125 ? 3.190 -3.631 7.053 1.00 95.12 125 GLY A CA 1
ATOM 968 C C . GLY A 1 125 ? 1.701 -3.433 7.355 1.00 95.12 125 GLY A C 1
ATOM 969 O O . GLY A 1 125 ? 0.890 -4.350 7.217 1.00 95.12 125 GLY A O 1
ATOM 970 N N . LEU A 1 126 ? 1.361 -2.214 7.760 1.00 96.50 126 LEU A N 1
ATOM 971 C CA . LEU A 1 126 ? 0.030 -1.716 8.077 1.00 96.50 126 LEU A CA 1
ATOM 972 C C . LEU A 1 126 ? -0.240 -0.449 7.265 1.00 96.50 126 LEU A C 1
ATOM 974 O O . LEU A 1 126 ? 0.509 0.527 7.356 1.00 96.50 126 LEU A O 1
ATOM 978 N N . TRP A 1 127 ? -1.354 -0.466 6.535 1.00 96.38 127 TRP A N 1
ATOM 979 C CA . TRP A 1 127 ? -1.839 0.663 5.750 1.00 96.38 127 TRP A CA 1
ATOM 980 C C . TRP A 1 127 ? -3.287 0.967 6.113 1.00 96.38 127 TRP A C 1
ATOM 982 O O . TRP A 1 127 ? -4.150 0.103 5.968 1.00 96.38 127 TRP A O 1
ATOM 992 N N . ILE A 1 128 ? -3.549 2.186 6.588 1.00 95.69 128 ILE A N 1
ATOM 993 C CA . ILE A 1 128 ? -4.889 2.646 6.978 1.00 95.69 128 ILE A CA 1
ATOM 994 C C . ILE A 1 128 ? -5.096 4.055 6.431 1.00 95.69 128 ILE A C 1
ATOM 996 O O . ILE A 1 128 ? -4.233 4.919 6.581 1.00 95.69 128 ILE A O 1
ATOM 1000 N N . SER A 1 129 ? -6.256 4.297 5.827 1.00 94.00 129 SER A N 1
ATOM 1001 C CA . SER A 1 129 ? -6.744 5.645 5.551 1.00 94.00 129 SER A CA 1
ATOM 1002 C C . SER A 1 129 ? -8.262 5.720 5.670 1.00 94.00 129 SER A C 1
ATOM 1004 O O . SER A 1 129 ? -8.949 4.708 5.539 1.00 94.00 129 SER A O 1
ATOM 1006 N N . GLN A 1 130 ? -8.769 6.925 5.926 1.00 91.38 130 GLN A N 1
ATOM 1007 C CA . GLN A 1 130 ? -10.189 7.275 5.819 1.00 91.38 130 GLN A CA 1
ATOM 1008 C C . GLN A 1 130 ? -10.462 8.225 4.643 1.00 91.38 130 GLN A C 1
ATOM 1010 O O . GLN A 1 130 ? -11.616 8.534 4.351 1.00 91.38 130 GLN A O 1
ATOM 1015 N N . THR A 1 131 ? -9.411 8.677 3.959 1.00 90.19 131 THR A N 1
ATOM 1016 C CA . THR A 1 131 ? -9.474 9.535 2.776 1.00 90.19 131 THR A CA 1
ATOM 1017 C C . THR A 1 131 ? -8.826 8.816 1.586 1.00 90.19 131 THR A C 1
ATOM 1019 O O . THR A 1 131 ? -8.136 7.809 1.762 1.00 90.19 131 THR A O 1
ATOM 1022 N N . PRO A 1 132 ? -9.073 9.247 0.339 1.00 91.56 132 PRO A N 1
ATOM 1023 C CA . PRO A 1 132 ? -8.386 8.670 -0.811 1.00 91.56 132 PRO A CA 1
ATOM 1024 C C . PRO A 1 132 ? -6.867 8.870 -0.718 1.00 91.56 132 PRO A C 1
ATOM 1026 O O . PRO A 1 132 ? -6.397 9.994 -0.553 1.00 91.56 132 PRO A O 1
ATOM 1029 N N . THR A 1 133 ? -6.102 7.789 -0.880 1.00 92.25 133 TH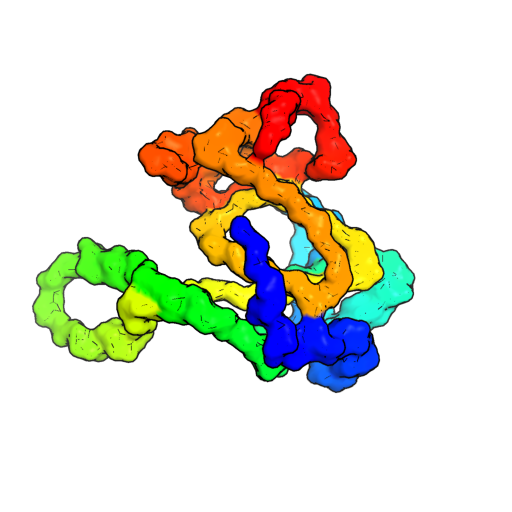R A N 1
ATOM 1030 C CA . THR A 1 133 ? -4.631 7.822 -0.888 1.00 92.25 133 THR A CA 1
ATOM 1031 C C . THR A 1 133 ? -4.061 7.287 -2.195 1.00 92.25 133 THR A C 1
ATOM 1033 O O . THR A 1 133 ? -4.707 6.522 -2.918 1.00 92.25 133 THR A O 1
ATOM 1036 N N . SER A 1 134 ? -2.828 7.684 -2.503 1.00 90.44 134 SER A N 1
ATOM 1037 C CA . SER A 1 134 ? -2.094 7.217 -3.678 1.00 90.44 134 SER A CA 1
ATOM 1038 C C . SER A 1 134 ? -0.629 6.972 -3.339 1.00 90.44 134 SER A C 1
ATOM 1040 O O . SER A 1 134 ? 0.052 7.860 -2.827 1.00 90.44 134 SER A O 1
ATOM 1042 N N . SER A 1 135 ? -0.139 5.784 -3.688 1.00 89.56 135 SER A N 1
ATOM 1043 C CA . SER A 1 135 ? 1.286 5.453 -3.647 1.00 89.56 135 SER A CA 1
ATOM 1044 C C . SER A 1 135 ? 1.924 5.688 -5.013 1.00 89.56 135 SER A C 1
ATOM 1046 O O . SER A 1 135 ? 1.284 5.452 -6.043 1.00 89.56 135 SER A O 1
ATOM 1048 N N . GLN A 1 136 ? 3.187 6.111 -5.029 1.00 90.62 136 GLN A N 1
ATOM 1049 C CA . GLN A 1 136 ? 3.947 6.220 -6.276 1.00 90.62 136 GLN A CA 1
ATOM 1050 C C . GLN A 1 136 ? 4.155 4.828 -6.877 1.00 90.62 136 GLN A C 1
ATOM 1052 O O . GLN A 1 136 ? 4.205 3.826 -6.158 1.00 90.62 136 GLN A O 1
ATOM 1057 N N . ILE A 1 137 ? 4.312 4.743 -8.200 1.00 91.56 137 ILE A N 1
ATOM 1058 C CA . ILE A 1 137 ? 4.725 3.486 -8.832 1.00 91.56 137 ILE A CA 1
ATOM 1059 C C . ILE A 1 137 ? 6.131 3.157 -8.329 1.00 91.56 137 ILE A C 1
ATOM 1061 O O . ILE A 1 137 ? 7.057 3.950 -8.489 1.00 91.56 137 ILE A O 1
ATOM 1065 N N . HIS A 1 138 ? 6.306 1.982 -7.736 1.00 92.69 138 HIS A N 1
ATOM 1066 C CA . HIS A 1 138 ? 7.600 1.545 -7.229 1.00 92.69 138 HIS A CA 1
ATOM 1067 C C . HIS A 1 138 ? 7.817 0.049 -7.412 1.00 92.69 138 HIS A C 1
ATOM 1069 O O . HIS A 1 138 ? 6.899 -0.717 -7.706 1.00 92.69 138 HIS A O 1
ATOM 1075 N N . TYR A 1 139 ? 9.080 -0.337 -7.270 1.00 91.75 139 TYR A N 1
ATOM 1076 C CA . TYR A 1 139 ? 9.530 -1.714 -7.259 1.00 91.75 139 TYR A CA 1
ATOM 1077 C C . TYR A 1 139 ? 10.178 -2.016 -5.915 1.00 91.75 139 TYR A C 1
ATOM 1079 O O . TYR A 1 139 ? 11.099 -1.307 -5.501 1.00 91.75 139 TYR A O 1
ATOM 1087 N N . ASP A 1 140 ? 9.749 -3.107 -5.287 1.00 89.31 140 ASP A N 1
ATOM 1088 C CA . ASP A 1 140 ? 10.355 -3.617 -4.066 1.00 89.31 140 ASP A CA 1
ATOM 1089 C C . ASP A 1 140 ? 11.276 -4.798 -4.337 1.00 89.31 140 ASP A C 1
ATOM 1091 O O . ASP A 1 140 ? 11.000 -5.682 -5.148 1.00 89.31 140 ASP A O 1
ATOM 1095 N N . GLN A 1 141 ? 12.397 -4.832 -3.618 1.00 83.94 141 GLN A N 1
ATOM 1096 C CA . GLN A 1 141 ? 13.376 -5.908 -3.743 1.00 83.94 141 GLN A CA 1
ATOM 1097 C C . GLN A 1 141 ? 12.870 -7.256 -3.192 1.00 83.94 141 GLN A C 1
ATOM 1099 O O . GLN A 1 141 ? 13.399 -8.313 -3.556 1.00 83.94 141 GLN A O 1
ATOM 1104 N N . THR A 1 142 ? 11.890 -7.230 -2.289 1.00 81.38 142 THR A N 1
ATOM 1105 C CA . THR A 1 142 ? 11.310 -8.406 -1.633 1.00 81.38 142 THR A CA 1
ATOM 1106 C C . THR A 1 142 ? 9.987 -8.807 -2.285 1.00 81.38 142 THR A C 1
ATOM 1108 O O . THR A 1 142 ? 9.315 -8.012 -2.935 1.00 81.38 142 THR A O 1
ATOM 1111 N N . ASN A 1 143 ? 9.594 -10.074 -2.124 1.00 84.62 143 ASN A N 1
ATOM 1112 C CA . ASN A 1 143 ? 8.248 -10.494 -2.506 1.00 84.62 143 ASN A CA 1
ATOM 1113 C C . ASN A 1 143 ? 7.251 -9.943 -1.485 1.00 84.62 143 ASN A C 1
ATOM 1115 O O . ASN A 1 143 ? 7.460 -10.112 -0.284 1.00 84.62 143 ASN A O 1
ATOM 1119 N N . ILE A 1 144 ? 6.155 -9.354 -1.959 1.00 89.12 144 ILE A N 1
ATOM 1120 C CA . ILE A 1 144 ? 5.133 -8.759 -1.098 1.00 89.12 144 ILE A CA 1
ATOM 1121 C C . ILE A 1 144 ? 3.796 -9.463 -1.321 1.00 89.12 144 ILE A C 1
ATOM 1123 O O . ILE A 1 144 ? 3.366 -9.676 -2.457 1.00 89.12 144 ILE A O 1
ATOM 1127 N N . LEU A 1 145 ? 3.119 -9.798 -0.222 1.00 91.31 145 LEU A N 1
ATOM 1128 C CA . LEU A 1 145 ? 1.703 -10.146 -0.223 1.00 91.31 145 LEU A CA 1
ATOM 1129 C C . LEU A 1 145 ? 0.923 -8.982 0.391 1.00 91.31 145 LEU A C 1
ATOM 1131 O O . LEU A 1 145 ? 1.048 -8.717 1.582 1.00 91.31 145 LEU A O 1
ATOM 1135 N N . ASN A 1 146 ? 0.093 -8.321 -0.414 1.00 94.19 146 ASN A N 1
ATOM 1136 C CA . ASN A 1 146 ? -0.839 -7.310 0.074 1.00 94.19 146 ASN A CA 1
ATOM 1137 C C . ASN A 1 146 ? -2.183 -7.962 0.428 1.00 94.19 146 ASN A C 1
ATOM 1139 O O . ASN A 1 146 ? -2.792 -8.625 -0.414 1.00 94.19 146 ASN A O 1
ATOM 1143 N N . CYS A 1 147 ? -2.655 -7.739 1.655 1.00 93.62 147 CYS A N 1
ATOM 1144 C CA . CYS A 1 147 ? -3.963 -8.186 2.129 1.00 93.62 147 CYS A CA 1
ATOM 1145 C C . CYS A 1 147 ? -4.896 -6.977 2.258 1.00 93.62 147 CYS A C 1
ATOM 1147 O O . CYS A 1 147 ? -4.729 -6.162 3.162 1.00 93.62 147 CYS A O 1
ATOM 1149 N N . LEU A 1 148 ? -5.882 -6.860 1.367 1.00 94.62 148 LEU A N 1
ATOM 1150 C CA . LEU A 1 148 ? -6.947 -5.865 1.502 1.00 94.62 148 LEU A CA 1
ATOM 1151 C C . LEU A 1 148 ? -8.008 -6.409 2.466 1.00 94.62 148 LEU A C 1
ATOM 1153 O O . LEU A 1 148 ? -8.684 -7.383 2.136 1.00 94.62 148 LEU A O 1
ATOM 1157 N N . LEU A 1 149 ? -8.105 -5.814 3.657 1.00 94.12 149 LEU A N 1
ATOM 1158 C CA . LEU A 1 149 ? -9.043 -6.245 4.700 1.00 94.12 149 LEU A CA 1
ATOM 1159 C C . LEU A 1 149 ? -10.361 -5.466 4.659 1.00 94.12 149 LEU A C 1
ATOM 1161 O O . LEU A 1 149 ? -11.422 -6.064 4.792 1.00 94.12 149 LEU A O 1
ATOM 1165 N N . VAL A 1 150 ? -10.288 -4.147 4.463 1.00 93.31 150 VAL A N 1
ATOM 1166 C CA . VAL A 1 150 ? -11.433 -3.229 4.476 1.00 93.31 150 VAL A CA 1
ATOM 1167 C C . VAL A 1 150 ? -11.277 -2.208 3.350 1.00 93.31 150 VAL A C 1
ATOM 1169 O O . VAL A 1 150 ? -10.167 -1.740 3.093 1.00 93.31 150 VAL A O 1
ATOM 1172 N N . GLY A 1 151 ? -12.391 -1.854 2.706 1.00 93.56 151 GLY A N 1
ATOM 1173 C CA . GLY A 1 151 ? -12.442 -0.868 1.627 1.00 93.56 151 GLY A CA 1
ATOM 1174 C C . GLY A 1 151 ? -11.986 -1.413 0.273 1.00 93.56 151 GLY A C 1
ATOM 1175 O O . GLY A 1 151 ? -11.963 -2.622 0.042 1.00 93.56 151 GLY A O 1
ATOM 1176 N N . ASP A 1 152 ? -11.611 -0.495 -0.615 1.00 93.75 152 ASP A N 1
ATOM 1177 C CA . ASP A 1 152 ? -11.219 -0.780 -1.992 1.00 93.75 152 ASP A CA 1
ATOM 1178 C C . ASP A 1 152 ? -9.840 -0.193 -2.298 1.00 93.75 152 ASP A C 1
ATOM 1180 O O . 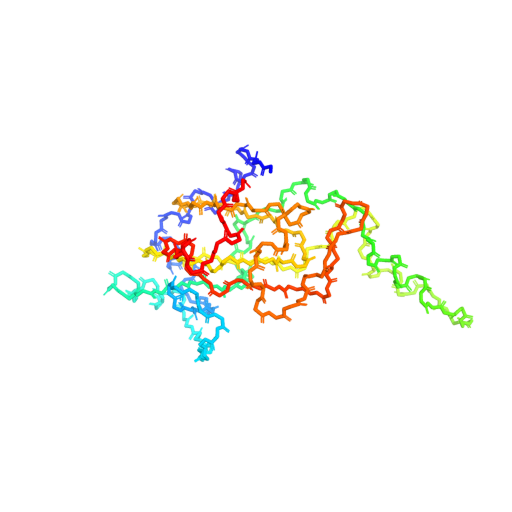ASP A 1 152 ? -9.480 0.888 -1.833 1.00 93.75 152 ASP A O 1
ATOM 1184 N N . LYS A 1 153 ? -9.065 -0.894 -3.130 1.00 93.81 153 LYS A N 1
ATOM 1185 C CA . LYS A 1 153 ? -7.791 -0.390 -3.651 1.00 93.81 153 LYS A CA 1
ATOM 1186 C C . LYS A 1 153 ? -7.644 -0.755 -5.119 1.00 93.81 153 LYS A C 1
ATOM 1188 O O . LYS A 1 153 ? -7.783 -1.920 -5.496 1.00 93.81 153 LYS A O 1
ATOM 1193 N N . GLN A 1 154 ? -7.359 0.248 -5.943 1.00 93.06 154 GLN A N 1
ATOM 1194 C CA . GLN A 1 154 ? -7.018 0.048 -7.346 1.00 93.06 154 GLN A CA 1
ATOM 1195 C C . GLN A 1 154 ? -5.523 -0.233 -7.457 1.00 93.06 154 GLN A C 1
ATOM 1197 O O . GLN A 1 154 ? -4.698 0.529 -6.957 1.00 93.06 154 GLN A O 1
ATOM 1202 N N . TRP A 1 155 ? -5.181 -1.348 -8.096 1.00 91.94 155 TRP A N 1
ATOM 1203 C CA . TRP A 1 155 ? -3.801 -1.789 -8.251 1.00 91.94 155 TRP A CA 1
ATOM 1204 C C . TRP A 1 155 ? -3.399 -1.754 -9.717 1.00 91.94 155 TRP A C 1
ATOM 1206 O O . TRP A 1 155 ? -4.102 -2.300 -10.569 1.00 91.94 155 TRP A O 1
ATOM 1216 N N . VAL A 1 156 ? -2.233 -1.176 -9.986 1.00 89.56 156 VAL A N 1
ATOM 1217 C CA . VAL A 1 156 ? -1.569 -1.238 -11.287 1.00 89.56 156 VAL A CA 1
ATOM 1218 C C . VAL A 1 156 ? -0.296 -2.052 -11.105 1.00 89.56 156 VAL A C 1
ATOM 1220 O O . VAL A 1 156 ? 0.542 -1.723 -10.271 1.00 89.56 156 VAL A O 1
ATOM 1223 N N . PHE A 1 157 ? -0.165 -3.132 -11.871 1.00 91.38 157 PHE A N 1
ATOM 1224 C CA . PHE A 1 157 ? 1.040 -3.955 -11.900 1.00 91.38 157 PHE A CA 1
ATOM 1225 C C . PHE A 1 157 ? 1.672 -3.841 -13.280 1.00 91.38 157 PHE A C 1
ATOM 1227 O O . PHE A 1 157 ? 0.988 -4.042 -14.278 1.00 91.38 157 PHE A O 1
ATOM 1234 N N . ILE A 1 158 ? 2.969 -3.545 -13.321 1.00 89.94 158 ILE A N 1
ATOM 1235 C CA . ILE A 1 158 ? 3.743 -3.411 -14.556 1.00 89.94 158 ILE A CA 1
ATOM 1236 C C . ILE A 1 158 ? 4.815 -4.499 -14.559 1.00 89.94 158 ILE A C 1
ATOM 1238 O O . ILE A 1 158 ? 5.549 -4.653 -13.578 1.00 89.94 158 ILE A O 1
ATOM 1242 N N . ASP A 1 159 ? 4.910 -5.272 -15.643 1.00 89.31 159 ASP A N 1
ATOM 1243 C CA . ASP A 1 159 ? 5.906 -6.338 -15.743 1.00 89.31 159 ASP A CA 1
ATOM 1244 C C . ASP A 1 159 ? 7.302 -5.763 -16.010 1.00 89.31 159 ASP A C 1
ATOM 1246 O O . ASP A 1 159 ? 7.684 -5.472 -17.142 1.00 89.31 159 ASP A O 1
ATOM 1250 N N . THR A 1 160 ? 8.118 -5.647 -14.965 1.00 88.12 160 THR A N 1
ATOM 1251 C CA . THR A 1 160 ? 9.492 -5.140 -15.088 1.00 88.12 160 THR A CA 1
ATOM 1252 C C . THR A 1 160 ? 10.393 -6.037 -15.945 1.00 88.12 160 THR A C 1
ATOM 1254 O O . THR A 1 160 ? 11.437 -5.587 -16.413 1.00 88.12 160 THR A O 1
ATOM 1257 N N . ARG A 1 161 ? 10.003 -7.283 -16.246 1.00 85.56 161 ARG A N 1
ATOM 1258 C CA . ARG A 1 161 ? 10.764 -8.142 -17.169 1.00 85.56 161 ARG A CA 1
ATOM 1259 C C . ARG A 1 161 ? 10.656 -7.688 -18.625 1.00 85.56 161 ARG A C 1
ATOM 1261 O O . ARG A 1 161 ? 11.541 -8.015 -19.410 1.00 85.56 161 ARG A O 1
ATOM 1268 N N . SER A 1 162 ? 9.605 -6.960 -18.994 1.00 87.69 162 SER A N 1
ATOM 1269 C CA . SER A 1 162 ? 9.421 -6.449 -20.359 1.00 87.69 162 SER A CA 1
ATOM 1270 C C . SER A 1 162 ? 9.371 -4.928 -20.443 1.00 87.69 162 SER A C 1
ATOM 1272 O O . SER A 1 162 ? 9.696 -4.387 -21.491 1.00 87.69 162 SER A O 1
ATOM 1274 N N . GLU A 1 163 ? 9.004 -4.242 -19.359 1.00 90.19 163 GLU A N 1
ATOM 1275 C CA . GLU A 1 163 ? 8.693 -2.808 -19.386 1.00 90.19 163 GLU A CA 1
ATOM 1276 C C . GLU A 1 163 ? 9.680 -1.933 -18.589 1.00 90.19 163 GLU A C 1
ATOM 1278 O O . GLU A 1 163 ? 9.494 -0.717 -18.509 1.00 90.19 163 GLU A O 1
ATOM 1283 N N . HIS A 1 164 ? 10.721 -2.507 -17.967 1.00 87.94 164 HIS A N 1
ATOM 1284 C CA . HIS A 1 164 ? 11.622 -1.741 -17.088 1.00 87.94 164 HIS A CA 1
ATOM 1285 C C . HIS A 1 164 ? 12.311 -0.557 -17.776 1.00 87.94 164 HIS A C 1
ATOM 1287 O O . HIS A 1 164 ? 12.574 0.444 -17.122 1.00 87.94 164 HIS A O 1
ATOM 1293 N N . ASP A 1 165 ? 12.625 -0.655 -19.063 1.00 87.50 165 ASP A N 1
ATOM 1294 C CA . ASP A 1 165 ? 13.330 0.368 -19.840 1.00 87.50 165 ASP A CA 1
ATOM 1295 C C . ASP A 1 165 ? 12.433 1.558 -20.224 1.00 87.50 165 ASP A C 1
ATOM 1297 O O . ASP A 1 165 ? 12.923 2.634 -20.595 1.00 87.50 165 ASP A O 1
ATOM 1301 N N . LYS A 1 166 ? 11.112 1.378 -20.113 1.00 89.31 166 LYS A N 1
ATOM 1302 C CA . LYS A 1 166 ? 10.111 2.418 -20.372 1.00 89.31 166 LYS A CA 1
ATOM 1303 C C . LYS A 1 166 ? 9.864 3.308 -19.162 1.00 89.31 166 LYS A C 1
ATOM 1305 O O . LYS A 1 166 ? 9.489 4.467 -19.336 1.00 89.31 166 LYS A O 1
ATOM 1310 N N . LEU A 1 167 ? 10.070 2.778 -17.958 1.00 90.06 167 LEU A N 1
ATOM 1311 C CA . LEU A 1 167 ? 9.817 3.479 -16.705 1.00 90.06 167 LEU A CA 1
ATOM 1312 C C . LEU A 1 167 ? 10.990 4.413 -16.354 1.00 90.06 167 LEU A C 1
ATOM 1314 O O . LEU A 1 167 ? 12.143 3.975 -16.349 1.00 90.06 167 LEU A O 1
ATOM 1318 N N . PRO A 1 168 ? 10.737 5.701 -16.052 1.00 90.38 168 PRO A N 1
ATOM 1319 C CA . PRO A 1 168 ? 11.782 6.630 -15.642 1.00 90.38 168 PRO A CA 1
ATOM 1320 C C . PRO A 1 168 ? 12.110 6.430 -14.157 1.00 90.38 168 PRO A C 1
ATOM 1322 O O . PRO A 1 168 ? 11.666 7.190 -13.299 1.00 90.38 168 PRO A O 1
ATOM 1325 N N . TRP A 1 169 ? 12.875 5.378 -13.863 1.00 91.31 169 TRP A N 1
ATOM 1326 C CA . TRP A 1 169 ? 13.338 5.056 -12.512 1.00 91.31 169 TRP A CA 1
ATOM 1327 C C . TRP A 1 169 ? 14.150 6.203 -11.909 1.00 91.31 169 TRP A C 1
ATOM 1329 O O . TRP A 1 169 ? 15.143 6.647 -12.492 1.00 91.31 169 TRP A O 1
ATOM 1339 N N . ALA A 1 170 ? 13.733 6.675 -10.738 1.00 91.94 170 ALA A N 1
ATOM 1340 C CA . ALA A 1 170 ? 14.296 7.850 -10.092 1.00 91.94 170 ALA A CA 1
ATOM 1341 C C . ALA A 1 170 ? 15.718 7.610 -9.565 1.00 91.94 170 ALA A C 1
ATOM 1343 O O . ALA A 1 170 ? 16.533 8.535 -9.593 1.00 91.94 170 ALA A O 1
ATOM 1344 N N . GLU A 1 171 ? 16.032 6.392 -9.110 1.00 90.12 171 GLU A N 1
ATOM 1345 C CA . GLU A 1 171 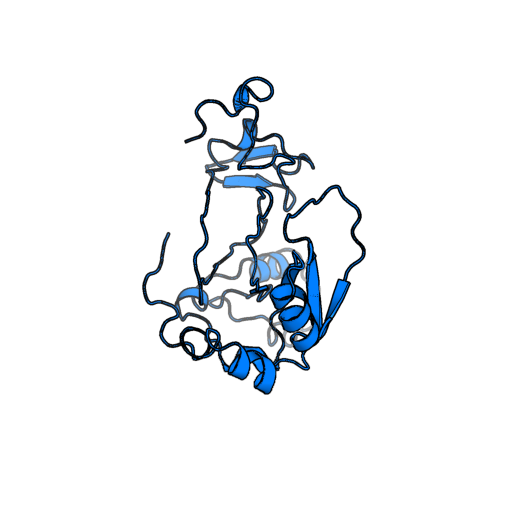? 17.343 6.044 -8.547 1.00 90.12 171 GLU A CA 1
ATOM 1346 C C . GLU A 1 171 ? 18.232 5.225 -9.500 1.00 90.12 171 GLU A C 1
ATOM 1348 O O . GLU A 1 171 ? 19.410 5.001 -9.207 1.00 90.12 171 GLU A O 1
ATOM 1353 N N . GLY A 1 172 ? 17.703 4.769 -10.641 1.00 88.25 172 GLY A N 1
ATOM 1354 C CA . GLY A 1 172 ? 18.453 3.998 -11.642 1.00 88.25 172 GLY A CA 1
ATOM 1355 C C . GLY A 1 172 ? 18.952 2.633 -11.140 1.00 88.25 172 GLY A C 1
ATOM 1356 O O . GLY A 1 172 ? 19.974 2.114 -11.607 1.00 88.25 172 GLY A O 1
ATOM 1357 N N . ARG A 1 173 ? 18.267 2.047 -10.155 1.00 86.88 173 ARG A N 1
ATOM 1358 C CA . ARG A 1 173 ? 18.604 0.754 -9.541 1.00 86.88 173 ARG A CA 1
ATOM 1359 C C . ARG A 1 173 ? 18.072 -0.435 -10.333 1.00 86.88 173 ARG A C 1
ATOM 1361 O O . ARG A 1 173 ? 18.593 -1.537 -10.152 1.00 86.88 173 ARG A O 1
ATOM 1368 N N . ILE A 1 174 ? 17.106 -0.224 -11.228 1.00 86.06 174 ILE A N 1
ATOM 1369 C CA . ILE A 1 174 ? 16.620 -1.229 -12.184 1.00 86.06 174 ILE A CA 1
ATOM 1370 C C . ILE A 1 174 ? 17.397 -1.087 -13.499 1.00 86.06 174 ILE A C 1
ATOM 1372 O O . ILE A 1 174 ? 17.304 -0.065 -14.174 1.00 86.06 174 ILE A O 1
ATOM 1376 N N . ARG A 1 175 ? 18.203 -2.097 -13.854 1.00 81.50 175 ARG A N 1
ATOM 1377 C CA . ARG A 1 175 ? 19.241 -1.969 -14.902 1.00 81.50 175 ARG A CA 1
ATOM 1378 C C . ARG A 1 175 ? 19.044 -2.837 -16.141 1.00 81.50 175 ARG A C 1
ATOM 1380 O O . ARG A 1 175 ? 19.805 -2.698 -17.093 1.00 81.50 175 ARG A O 1
ATOM 1387 N N . GLY A 1 176 ? 18.119 -3.787 -16.114 1.00 82.94 176 GLY A N 1
ATOM 1388 C CA . GLY A 1 176 ? 18.010 -4.782 -17.175 1.00 82.94 176 GLY A CA 1
ATOM 1389 C C . GLY A 1 176 ? 17.231 -6.014 -16.750 1.00 82.94 176 GLY A C 1
ATOM 1390 O O . GLY A 1 176 ? 16.630 -6.047 -15.678 1.00 82.94 176 GLY A O 1
ATOM 1391 N N . VAL A 1 177 ? 17.305 -7.060 -17.571 1.00 81.75 177 VAL A N 1
ATOM 1392 C CA . VAL A 1 177 ? 16.722 -8.381 -17.308 1.00 81.75 177 VAL A CA 1
ATOM 1393 C C . VAL A 1 177 ? 17.721 -9.450 -17.746 1.00 81.75 177 VAL A C 1
ATOM 1395 O O . VAL A 1 177 ? 18.317 -9.345 -18.814 1.00 81.75 177 VAL A O 1
ATOM 1398 N N . SER A 1 178 ? 17.910 -10.485 -16.930 1.00 81.75 178 SER A N 1
ATOM 1399 C CA . SER A 1 178 ? 18.732 -11.659 -17.238 1.00 81.75 178 SER A CA 1
ATOM 1400 C C . SER A 1 178 ? 17.912 -12.924 -17.028 1.00 81.75 178 SER A C 1
ATOM 1402 O O . SER A 1 178 ? 17.353 -13.111 -15.950 1.00 81.75 178 SER A O 1
ATOM 1404 N N . ALA A 1 179 ? 17.809 -13.781 -18.050 1.00 78.69 179 ALA A N 1
ATOM 1405 C CA . ALA A 1 179 ? 17.044 -15.035 -17.995 1.00 78.69 179 ALA A CA 1
ATOM 1406 C C . ALA A 1 179 ? 15.637 -14.864 -17.370 1.00 78.69 179 ALA A C 1
ATOM 1408 O O . ALA A 1 179 ? 15.246 -15.609 -16.474 1.00 78.69 179 ALA A O 1
ATOM 1409 N N . ASN A 1 180 ? 14.893 -13.841 -17.813 1.00 72.38 180 ASN A N 1
ATOM 1410 C CA . ASN A 1 180 ? 13.571 -13.440 -17.298 1.00 72.38 180 ASN A CA 1
ATOM 1411 C C . ASN A 1 180 ? 13.527 -12.982 -15.829 1.00 72.38 180 ASN A C 1
ATOM 1413 O O . ASN A 1 180 ? 12.450 -12.890 -15.244 1.00 72.38 180 ASN A O 1
ATOM 1417 N N . THR A 1 181 ? 14.672 -12.656 -15.238 1.00 71.12 181 THR A N 1
ATOM 1418 C CA . THR A 1 181 ? 14.776 -12.072 -13.899 1.00 71.12 181 THR A CA 1
ATOM 1419 C C . THR A 1 181 ? 15.220 -10.618 -14.031 1.00 71.12 181 THR A C 1
ATOM 1421 O O . THR A 1 181 ? 16.261 -10.374 -14.647 1.00 71.12 181 THR A O 1
ATOM 1424 N N . PRO A 1 182 ? 14.480 -9.639 -13.483 1.00 71.69 182 PRO A N 1
ATOM 1425 C CA . PRO A 1 182 ? 14.946 -8.259 -13.452 1.00 71.69 182 PRO A CA 1
ATOM 1426 C C . PRO A 1 182 ? 16.322 -8.170 -12.770 1.00 71.69 182 PRO A C 1
ATOM 1428 O O . PRO A 1 182 ? 16.595 -8.861 -11.791 1.00 71.69 182 PRO A O 1
ATOM 1431 N N . LEU A 1 183 ? 17.215 -7.346 -13.309 1.00 79.19 183 LEU A N 1
ATOM 1432 C CA . LEU A 1 183 ? 18.506 -7.027 -12.711 1.00 79.19 183 LEU A CA 1
ATOM 1433 C C . LEU A 1 183 ? 18.343 -5.765 -11.869 1.00 79.19 183 LEU A C 1
ATOM 1435 O O . LEU A 1 183 ? 18.141 -4.674 -12.406 1.00 79.19 183 LEU A O 1
ATOM 1439 N N . TYR A 1 184 ? 18.448 -5.921 -10.554 1.00 80.25 184 TYR A N 1
ATOM 1440 C CA . TYR A 1 184 ? 18.259 -4.839 -9.593 1.00 80.25 184 TYR A CA 1
ATOM 1441 C C . TYR A 1 184 ? 19.294 -4.889 -8.472 1.00 80.25 184 TYR A C 1
ATOM 1443 O O . TYR A 1 184 ? 19.760 -5.958 -8.075 1.00 80.25 184 TYR A O 1
ATOM 1451 N N . SER A 1 185 ? 19.639 -3.713 -7.945 1.00 74.50 185 SER A N 1
ATOM 1452 C CA . SER A 1 185 ? 20.498 -3.555 -6.761 1.00 74.50 185 SER A CA 1
ATOM 1453 C C . SER A 1 185 ? 19.743 -3.109 -5.502 1.00 74.50 185 SER A C 1
ATOM 1455 O O . SER A 1 185 ? 20.374 -2.907 -4.470 1.00 74.50 185 SER A O 1
ATOM 1457 N N . GLY A 1 186 ? 18.418 -2.945 -5.578 1.00 84.12 186 GLY A N 1
ATOM 1458 C CA . GLY A 1 186 ? 17.559 -2.485 -4.484 1.00 84.12 186 GLY A CA 1
ATOM 1459 C C . GLY A 1 186 ? 16.153 -2.134 -4.975 1.00 84.12 186 GLY A C 1
ATOM 1460 O O . GLY A 1 186 ? 15.852 -2.341 -6.152 1.00 84.12 186 GLY A O 1
ATOM 1461 N N . SER A 1 187 ? 15.322 -1.601 -4.079 1.00 88.88 187 SER A N 1
ATOM 1462 C CA . SER A 1 187 ? 14.052 -0.955 -4.437 1.00 88.88 187 SER A CA 1
ATOM 1463 C C . SER A 1 187 ? 14.298 0.352 -5.202 1.00 88.88 187 SER A C 1
ATOM 1465 O O . SER A 1 187 ? 15.340 0.979 -5.004 1.00 88.88 187 SER A O 1
ATOM 1467 N N . ASP A 1 188 ? 13.349 0.751 -6.048 1.00 92.56 188 ASP A N 1
ATOM 1468 C CA . ASP A 1 188 ? 13.363 1.994 -6.841 1.00 92.56 188 ASP A CA 1
ATOM 1469 C C . ASP A 1 188 ? 11.921 2.496 -7.036 1.00 92.56 188 ASP A C 1
ATOM 1471 O O . ASP A 1 188 ? 10.965 1.770 -6.756 1.00 92.56 188 ASP A O 1
ATOM 1475 N N . PHE A 1 189 ? 11.744 3.721 -7.524 1.00 93.44 189 PHE A N 1
ATOM 1476 C CA . PHE A 1 189 ? 10.433 4.324 -7.753 1.00 93.44 189 PHE A CA 1
ATOM 1477 C C . PHE A 1 189 ? 10.392 5.164 -9.028 1.00 93.44 189 PHE A C 1
ATOM 1479 O O . PHE A 1 189 ? 11.419 5.543 -9.588 1.00 93.44 189 PHE A O 1
ATOM 1486 N N . VAL A 1 190 ? 9.183 5.437 -9.502 1.00 91.50 190 VAL A N 1
ATOM 1487 C CA . VAL A 1 190 ? 8.905 6.310 -10.638 1.00 91.50 190 VAL A CA 1
ATOM 1488 C C . VAL A 1 190 ? 8.299 7.593 -10.098 1.00 91.50 190 VAL A C 1
ATOM 1490 O O . VAL A 1 190 ? 7.265 7.578 -9.435 1.00 91.50 190 VAL A O 1
ATOM 1493 N N . ASP A 1 191 ? 8.945 8.705 -10.417 1.00 88.06 191 ASP A N 1
ATOM 1494 C CA . ASP A 1 191 ? 8.528 10.036 -9.989 1.00 88.06 191 ASP A CA 1
ATOM 1495 C C . ASP A 1 191 ? 7.481 10.625 -10.942 1.00 88.06 191 ASP A C 1
ATOM 1497 O O . ASP A 1 191 ? 7.705 11.632 -11.609 1.00 88.06 191 ASP A O 1
ATOM 1501 N N . LEU A 1 192 ? 6.364 9.916 -11.088 1.00 86.00 192 LEU A N 1
ATOM 1502 C CA . LEU A 1 192 ? 5.216 10.336 -11.882 1.00 86.00 192 LEU A CA 1
ATOM 1503 C C . LEU A 1 192 ? 3.940 9.993 -11.127 1.00 86.00 192 LEU A C 1
ATOM 1505 O O . LEU A 1 192 ? 3.827 8.906 -10.559 1.00 86.00 192 LEU A O 1
ATOM 1509 N N . ASP A 1 193 ? 2.967 10.898 -11.180 1.00 83.06 193 ASP A N 1
ATOM 1510 C CA . ASP A 1 193 ? 1.619 10.604 -10.715 1.00 83.06 193 ASP A CA 1
ATOM 1511 C C . ASP A 1 193 ? 0.969 9.598 -11.684 1.00 83.06 193 ASP A C 1
ATOM 1513 O O . ASP A 1 193 ? 0.739 9.945 -12.849 1.00 83.06 193 ASP A O 1
ATOM 1517 N N . PRO A 1 194 ? 0.658 8.362 -11.245 1.00 79.50 194 PRO A N 1
ATOM 1518 C CA . PRO A 1 194 ? 0.043 7.356 -12.105 1.00 79.50 194 PRO A CA 1
ATOM 1519 C C . PRO A 1 194 ? -1.332 7.772 -12.643 1.00 79.50 194 PRO A C 1
ATOM 1521 O O . PRO A 1 194 ? -1.770 7.233 -13.660 1.00 79.50 194 PRO A O 1
ATOM 1524 N N . LEU A 1 195 ? -2.012 8.715 -11.985 1.00 79.75 195 LEU A N 1
ATOM 1525 C CA . LEU A 1 195 ? -3.333 9.205 -12.376 1.00 79.75 195 LEU A CA 1
ATOM 1526 C C . LEU A 1 195 ? -3.268 10.411 -13.324 1.00 79.75 195 LEU A C 1
ATOM 1528 O O . LEU A 1 195 ? -4.277 10.753 -13.939 1.00 79.75 195 LEU A O 1
ATOM 1532 N N . ALA A 1 196 ? -2.097 11.036 -13.474 1.00 84.69 196 ALA A N 1
ATOM 1533 C CA . ALA A 1 196 ? -1.915 12.270 -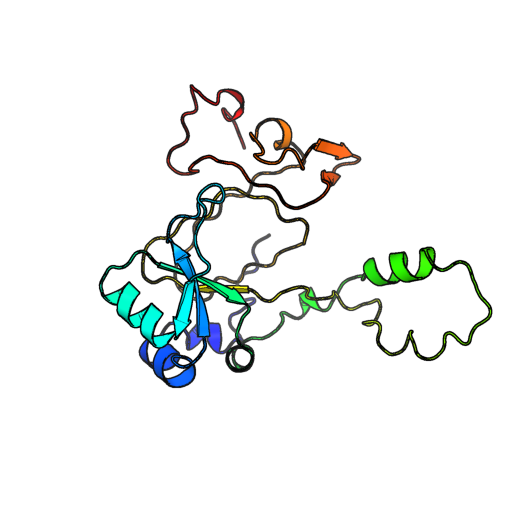14.238 1.00 84.69 196 ALA A CA 1
ATOM 1534 C C . ALA A 1 196 ? -0.656 12.241 -15.130 1.00 84.69 196 ALA A C 1
ATOM 1536 O O . ALA A 1 196 ? 0.068 13.229 -15.246 1.00 84.69 196 ALA A O 1
ATOM 1537 N N . ILE A 1 197 ? -0.384 11.105 -15.784 1.00 84.81 197 ILE A N 1
ATOM 1538 C CA . ILE A 1 197 ? 0.790 10.945 -16.658 1.00 84.81 197 ILE A CA 1
ATOM 1539 C C . ILE A 1 197 ? 0.631 11.748 -17.961 1.00 84.81 197 ILE A C 1
ATOM 1541 O O . ILE A 1 197 ? -0.237 11.453 -18.787 1.00 84.81 197 ILE A O 1
ATOM 1545 N N . ASP A 1 198 ? 1.557 12.677 -18.225 1.00 87.12 198 ASP A N 1
ATOM 1546 C CA . ASP A 1 198 ? 1.718 13.278 -19.554 1.00 87.12 198 ASP A CA 1
ATOM 1547 C C . ASP A 1 198 ? 2.441 12.308 -20.506 1.00 87.12 198 ASP A C 1
ATOM 1549 O O . ASP A 1 198 ? 3.670 12.238 -20.591 1.00 87.12 198 ASP A O 1
ATOM 1553 N N . VAL A 1 199 ? 1.657 11.557 -21.277 1.00 84.56 199 VAL A N 1
ATOM 1554 C CA . VAL A 1 199 ? 2.155 10.599 -22.280 1.00 84.56 199 VAL A CA 1
ATOM 1555 C C . VAL A 1 199 ? 2.817 11.256 -23.499 1.00 84.56 199 VAL A C 1
ATOM 1557 O O . VAL A 1 199 ? 3.365 10.555 -24.357 1.00 84.56 199 VAL A O 1
ATOM 1560 N N . THR A 1 200 ? 2.745 12.580 -23.637 1.00 86.19 200 THR A N 1
ATOM 1561 C CA . THR A 1 200 ? 3.478 13.334 -24.663 1.00 86.19 200 THR A CA 1
ATOM 1562 C C . THR A 1 200 ? 4.886 13.641 -24.180 1.00 86.19 200 THR A C 1
ATOM 1564 O O . THR A 1 200 ? 5.837 13.360 -24.910 1.00 86.19 200 THR A O 1
ATOM 1567 N N . ALA A 1 201 ? 5.029 14.109 -22.938 1.00 86.31 201 ALA A N 1
ATOM 1568 C CA . ALA A 1 201 ? 6.330 14.278 -22.292 1.00 86.31 201 ALA A CA 1
ATOM 1569 C C . ALA A 1 201 ? 7.043 12.932 -22.064 1.00 86.31 201 ALA A C 1
ATOM 1571 O O . ALA A 1 201 ? 8.260 12.828 -22.222 1.00 86.31 201 ALA A O 1
ATOM 1572 N N . HIS A 1 202 ? 6.283 11.870 -21.782 1.00 86.38 202 HIS A N 1
ATOM 1573 C CA . HIS A 1 202 ? 6.802 10.528 -21.522 1.00 86.38 202 HIS A CA 1
ATOM 1574 C C . HIS A 1 202 ? 6.406 9.538 -22.620 1.00 86.38 202 HIS A C 1
ATOM 1576 O O . HIS A 1 202 ? 5.757 8.523 -22.373 1.00 86.38 202 HIS A O 1
ATOM 1582 N N . ALA A 1 203 ? 6.839 9.805 -23.857 1.00 86.31 203 ALA A N 1
ATOM 1583 C CA . ALA A 1 203 ? 6.479 8.997 -25.027 1.00 86.31 203 ALA A CA 1
ATOM 1584 C C . ALA A 1 203 ? 6.798 7.493 -24.887 1.00 86.31 203 ALA A C 1
ATOM 1586 O O . ALA A 1 203 ? 6.114 6.671 -25.492 1.00 86.31 203 ALA A O 1
ATOM 1587 N N . ARG A 1 204 ? 7.793 7.119 -24.068 1.00 86.12 204 ARG A N 1
ATOM 1588 C CA . ARG A 1 204 ? 8.140 5.712 -23.783 1.00 86.12 204 ARG A CA 1
ATOM 1589 C C . ARG A 1 204 ? 7.061 4.960 -23.003 1.00 86.12 204 ARG A C 1
ATOM 1591 O O . ARG A 1 204 ? 6.989 3.745 -23.117 1.00 86.12 204 ARG A O 1
ATOM 1598 N N . LEU A 1 205 ? 6.217 5.668 -22.252 1.00 85.94 205 LEU A N 1
ATOM 1599 C CA . LEU A 1 205 ? 5.102 5.081 -21.503 1.00 85.94 205 LEU A CA 1
ATOM 1600 C C . LEU A 1 205 ? 3.902 4.762 -22.406 1.00 85.94 205 LEU A C 1
ATOM 1602 O O . LEU A 1 205 ? 2.977 4.066 -21.986 1.00 85.94 205 LEU A O 1
ATOM 1606 N N . ARG A 1 206 ? 3.900 5.238 -23.661 1.00 82.81 206 ARG A N 1
ATOM 1607 C CA . ARG A 1 206 ? 2.843 4.910 -24.622 1.00 82.81 206 ARG A CA 1
ATOM 1608 C C . ARG A 1 206 ? 2.845 3.408 -24.896 1.00 82.81 206 ARG A C 1
ATOM 1610 O O . ARG A 1 206 ? 3.831 2.853 -25.374 1.00 82.81 206 ARG A O 1
ATOM 1617 N N . GLY A 1 207 ? 1.710 2.765 -24.636 1.00 76.75 207 GLY A N 1
ATOM 1618 C CA . GLY A 1 207 ? 1.546 1.332 -24.871 1.00 76.75 207 GLY A CA 1
ATOM 1619 C C . GLY A 1 207 ? 2.213 0.443 -23.821 1.00 76.75 207 GLY A C 1
ATOM 1620 O O . GLY A 1 207 ? 2.506 -0.711 -24.137 1.00 76.75 207 GLY A O 1
ATOM 1621 N N . LEU A 1 208 ? 2.449 0.956 -22.605 1.00 80.38 208 LEU A N 1
ATOM 1622 C CA . LEU A 1 208 ? 2.564 0.101 -21.420 1.00 80.38 208 LEU A CA 1
ATOM 1623 C C . LEU A 1 208 ? 1.344 -0.831 -21.368 1.00 80.38 208 LEU A C 1
ATOM 1625 O O . LEU A 1 208 ? 0.211 -0.377 -21.546 1.00 80.38 208 LEU A O 1
ATOM 1629 N N . LYS A 1 209 ? 1.601 -2.128 -21.205 1.00 58.56 209 LYS A N 1
ATOM 1630 C CA . LYS A 1 209 ? 0.591 -3.191 -21.176 1.00 58.56 209 LYS A CA 1
ATOM 1631 C C . LYS A 1 209 ? 0.511 -3.825 -19.801 1.00 58.56 209 LYS A C 1
ATOM 1633 O O . LYS A 1 209 ? 1.575 -3.924 -19.151 1.00 58.56 209 LYS A O 1
#

InterPro domains:
  IPR041667 Cupin-like domain 8 [PF13621] (1-161)